Protein AF-A0A328FGC8-F1 (afdb_monomer)

Secondary structure (DSSP, 8-state):
-------------------S-----------HHHHHHHHHTTTTS-HHHHHHHHHHHHHHHHHHHHHHHHHH--HHHHHHHHHHHHHHHHHHHHHHHHHHHHHHHHH--HHHHHHHHHHHHH-SSTHHHHHSHHHHHHHHHHHHHTTGGGGTTT-S--HHHHHHHHHHHHHHHHHHHHGGG-

Organism: NCBI:txid2291

Nearest PDB structures (foldseek):
  5ayh-assembly1_A  TM=2.418E-01  e=5.603E+00  Mus musculus

Structure (mmCIF, N/CA/C/O backbone):
data_AF-A0A328FGC8-F1
#
_entry.id   AF-A0A328FGC8-F1
#
loop_
_atom_site.group_PDB
_atom_site.id
_atom_site.type_symbol
_atom_site.label_atom_id
_atom_site.label_alt_id
_atom_site.label_comp_id
_atom_site.label_asym_id
_atom_site.label_entity_id
_atom_site.label_seq_id
_atom_site.pdbx_PDB_ins_code
_atom_site.Cartn_x
_atom_site.Cartn_y
_atom_site.Cartn_z
_atom_site.occupancy
_atom_site.B_iso_or_equiv
_atom_site.auth_seq_id
_atom_site.auth_comp_id
_atom_site.auth_asym_id
_atom_site.auth_atom_id
_atom_site.pdbx_PDB_model_num
ATOM 1 N N . MET A 1 1 ? -29.997 -5.115 21.069 1.00 28.66 1 MET A N 1
ATOM 2 C CA . MET A 1 1 ? -28.779 -4.514 21.650 1.00 28.66 1 MET A CA 1
ATOM 3 C C . MET A 1 1 ? -28.938 -3.001 21.552 1.00 28.66 1 MET A C 1
ATOM 5 O O . MET A 1 1 ? -28.805 -2.461 20.466 1.00 28.66 1 MET A O 1
ATOM 9 N N . PHE A 1 2 ? -29.380 -2.338 22.624 1.00 27.69 2 PHE A N 1
ATOM 10 C CA . PHE A 1 2 ? -29.601 -0.886 22.628 1.00 27.69 2 PHE A CA 1
ATOM 11 C C . PHE A 1 2 ? -28.345 -0.205 23.173 1.00 27.69 2 PHE A C 1
ATOM 13 O O . PHE A 1 2 ? -27.989 -0.404 24.331 1.00 27.69 2 PHE A O 1
ATOM 20 N N . ILE A 1 3 ? -27.652 0.554 22.325 1.00 28.70 3 ILE A N 1
ATOM 21 C CA . ILE A 1 3 ? -26.480 1.341 22.715 1.00 28.70 3 ILE A CA 1
ATOM 22 C C . ILE A 1 3 ? -27.001 2.660 23.289 1.00 28.70 3 ILE A C 1
ATOM 24 O O . ILE A 1 3 ? -27.431 3.542 22.548 1.00 28.70 3 ILE A O 1
ATOM 28 N N . ILE A 1 4 ? -27.008 2.783 24.615 1.00 33.66 4 ILE A N 1
ATOM 29 C CA . ILE A 1 4 ? -27.276 4.056 25.290 1.00 33.66 4 ILE A CA 1
ATOM 30 C C . ILE A 1 4 ? -25.975 4.861 25.243 1.00 33.66 4 ILE A C 1
ATOM 32 O O . ILE A 1 4 ? -24.995 4.516 25.900 1.00 33.66 4 ILE A O 1
ATOM 36 N N . SER A 1 5 ? -25.953 5.912 24.427 1.00 28.31 5 SER A N 1
ATOM 37 C CA . SER A 1 5 ? -24.804 6.810 24.306 1.00 28.31 5 SER A CA 1
ATOM 38 C C . SER A 1 5 ? -24.883 7.877 25.402 1.00 28.31 5 SER A C 1
ATOM 40 O O . SER A 1 5 ? -25.715 8.780 25.339 1.00 28.31 5 SER A O 1
ATOM 42 N N . ILE A 1 6 ? -24.057 7.750 26.444 1.00 40.97 6 ILE A N 1
ATOM 43 C CA . ILE A 1 6 ? -24.012 8.692 27.572 1.00 40.97 6 ILE A CA 1
ATOM 44 C C . ILE A 1 6 ? -22.984 9.787 27.256 1.00 40.97 6 ILE A C 1
ATOM 46 O O . ILE A 1 6 ? -21.778 9.552 27.313 1.00 40.97 6 ILE A O 1
ATOM 50 N N . ARG A 1 7 ? -23.448 11.003 26.938 1.00 32.25 7 ARG A N 1
ATOM 51 C CA . ARG A 1 7 ? -22.603 12.210 26.867 1.00 32.25 7 ARG A CA 1
ATOM 52 C C . ARG A 1 7 ? -22.627 12.915 28.225 1.00 32.25 7 ARG A C 1
ATOM 54 O O . ARG A 1 7 ? -23.633 13.513 28.591 1.00 32.25 7 ARG A O 1
ATOM 61 N N . ILE A 1 8 ? -21.523 12.850 28.969 1.00 37.34 8 ILE A N 1
ATOM 62 C CA . ILE A 1 8 ? -21.354 13.578 30.235 1.00 37.34 8 ILE A CA 1
ATOM 63 C C . ILE A 1 8 ? -20.865 14.995 29.913 1.00 37.34 8 ILE A C 1
ATOM 65 O O . ILE A 1 8 ? -19.771 15.169 29.385 1.00 37.34 8 ILE A O 1
ATOM 69 N N . VAL A 1 9 ? -21.668 16.012 30.230 1.00 30.70 9 VAL A N 1
ATOM 70 C CA . VAL A 1 9 ? -21.265 17.426 30.157 1.00 30.70 9 VAL A CA 1
ATOM 71 C C . VAL A 1 9 ? -20.865 17.878 31.563 1.00 30.70 9 VAL A C 1
ATOM 73 O O . VAL A 1 9 ? -21.723 18.061 32.424 1.00 30.70 9 VAL A O 1
ATOM 76 N N . GLN A 1 10 ? -19.565 18.042 31.823 1.00 31.78 10 GLN A N 1
ATOM 77 C CA . GLN A 1 10 ? -19.069 18.578 33.096 1.00 31.78 10 GLN A CA 1
ATOM 78 C C . GLN A 1 10 ? -19.154 20.113 33.094 1.00 31.78 10 GLN A C 1
ATOM 80 O O . GLN A 1 10 ? -18.410 20.786 32.386 1.00 31.78 10 GLN A O 1
ATOM 85 N N . ARG A 1 11 ? -20.048 20.686 33.911 1.00 31.17 11 ARG A N 1
ATOM 86 C CA . ARG A 1 11 ? -19.992 22.104 34.309 1.00 31.17 11 ARG A CA 1
ATOM 87 C C . ARG A 1 11 ? -19.318 22.197 35.680 1.00 31.17 11 ARG A C 1
ATOM 89 O O . ARG A 1 11 ? -19.863 21.709 36.664 1.00 31.17 11 ARG A O 1
ATOM 96 N N . LEU A 1 12 ? -18.147 22.830 35.732 1.00 31.12 12 LEU A N 1
ATOM 97 C CA . LEU A 1 12 ? -17.428 23.176 36.963 1.00 31.12 12 LEU A CA 1
ATOM 98 C C . LEU A 1 12 ? -18.271 24.141 37.813 1.00 31.12 12 LEU A C 1
ATOM 100 O O . LEU A 1 12 ? -18.547 25.254 37.372 1.00 31.12 12 LEU A O 1
ATOM 104 N N . TYR A 1 13 ? -18.648 23.746 39.032 1.00 32.47 13 TYR A N 1
ATOM 105 C CA . TYR A 1 13 ? -19.206 24.658 40.037 1.00 32.47 13 TYR A CA 1
ATOM 106 C C . TYR A 1 13 ? -18.526 24.466 41.399 1.00 32.47 13 TYR A C 1
ATOM 108 O O . TYR A 1 13 ? -18.246 23.347 41.824 1.00 32.47 13 TYR A O 1
ATOM 116 N N . LYS A 1 14 ? -18.227 25.607 42.038 1.00 34.59 14 LYS A N 1
ATOM 117 C CA . LYS A 1 14 ? -17.476 25.786 43.292 1.00 34.59 14 LYS A CA 1
ATOM 118 C C . LYS A 1 14 ? -18.043 24.978 44.468 1.00 34.59 14 LYS A C 1
ATOM 120 O O . LYS A 1 14 ? -19.250 24.929 44.684 1.00 34.59 14 LYS A O 1
ATOM 125 N N . PHE A 1 15 ? -17.119 24.422 45.248 1.00 35.66 15 PHE A N 1
ATOM 126 C CA . PHE A 1 15 ? -17.323 23.578 46.425 1.00 35.66 15 PHE A CA 1
ATOM 127 C C . PHE A 1 15 ? -17.709 24.413 47.665 1.00 35.66 15 PHE A C 1
ATOM 129 O O . PHE A 1 15 ? -17.027 25.384 47.988 1.00 35.66 15 PHE A O 1
ATOM 136 N N . SER A 1 16 ? -18.768 24.023 48.381 1.00 30.11 16 SER A N 1
ATOM 137 C CA . SER A 1 16 ? -19.064 24.473 49.750 1.00 30.11 16 SER A CA 1
ATOM 138 C C . SER A 1 16 ? -19.553 23.274 50.566 1.00 30.11 16 SER A C 1
ATOM 140 O O . SER A 1 16 ? -20.472 22.567 50.154 1.00 30.11 16 SER A O 1
ATOM 142 N N . SER A 1 17 ? -18.869 23.005 51.678 1.00 44.59 17 SER A N 1
ATOM 143 C CA . SER A 1 17 ? -18.947 21.764 52.451 1.00 44.59 17 SER A CA 1
ATOM 144 C C . SER A 1 17 ? -20.149 21.705 53.398 1.00 44.59 17 SER A C 1
ATOM 146 O O . SER A 1 17 ? -20.316 22.583 54.241 1.00 44.59 17 SER A O 1
ATOM 148 N N . ARG A 1 18 ? -20.904 20.599 53.349 1.00 36.47 18 ARG A N 1
ATOM 149 C CA . ARG A 1 18 ? -21.669 20.034 54.477 1.00 36.47 18 ARG A CA 1
ATOM 150 C C . ARG A 1 18 ? -21.823 18.522 54.281 1.00 36.47 18 ARG A C 1
ATOM 152 O O . ARG A 1 18 ? -22.131 18.060 53.189 1.00 36.47 18 ARG A O 1
ATOM 159 N N . THR A 1 19 ? -21.582 17.771 55.349 1.00 50.56 19 THR A N 1
ATOM 160 C CA . THR A 1 19 ? -21.652 16.307 55.448 1.00 50.56 19 THR A CA 1
ATOM 161 C C . THR A 1 19 ? -23.058 15.780 55.154 1.00 50.56 19 THR A C 1
ATOM 163 O O . THR A 1 19 ? -23.965 15.999 55.948 1.00 50.56 19 THR A O 1
ATOM 166 N N . ASN A 1 20 ? -23.219 15.089 54.026 1.00 39.75 20 ASN A N 1
ATOM 167 C CA . ASN A 1 20 ? -24.295 14.158 53.665 1.00 39.75 20 ASN A CA 1
ATOM 168 C C . ASN A 1 20 ? -23.728 13.279 52.533 1.00 39.75 20 ASN A C 1
ATOM 170 O O . ASN A 1 20 ? -22.843 13.747 51.816 1.00 39.75 20 ASN A O 1
ATOM 174 N N . ALA A 1 21 ? -24.158 12.017 52.401 1.00 43.03 21 ALA A N 1
ATOM 175 C CA . ALA A 1 21 ? -23.675 11.077 51.378 1.00 43.03 21 ALA A CA 1
ATOM 176 C C . ALA A 1 21 ? -23.420 11.783 50.028 1.00 43.03 21 ALA A C 1
ATOM 178 O O . ALA A 1 21 ? -24.282 12.523 49.558 1.00 43.03 21 ALA A O 1
ATOM 179 N N . MET A 1 22 ? -22.225 11.615 49.448 1.00 37.56 22 MET A N 1
ATOM 180 C CA . MET A 1 22 ? -21.746 12.347 48.262 1.00 37.56 22 MET A CA 1
ATOM 181 C C . MET A 1 22 ? -22.508 11.934 46.989 1.00 37.56 22 MET A C 1
ATOM 183 O O . MET A 1 22 ? -21.956 11.335 46.073 1.00 37.56 22 MET A O 1
ATOM 187 N N . THR A 1 23 ? -23.798 12.244 46.915 1.00 53.03 23 THR A N 1
ATOM 188 C CA . THR A 1 23 ? -24.617 12.088 45.713 1.00 53.03 23 THR A CA 1
ATOM 189 C C . THR A 1 23 ? -24.437 13.307 44.820 1.00 53.03 23 THR A C 1
ATOM 191 O O . THR A 1 23 ? -24.983 14.379 45.084 1.00 53.03 23 THR A O 1
ATOM 194 N N . GLN A 1 24 ? -23.666 13.147 43.745 1.00 64.56 24 GLN A N 1
ATOM 195 C CA . GLN A 1 24 ? -23.551 14.151 42.690 1.00 64.56 24 GLN A CA 1
ATOM 196 C C . GLN A 1 24 ? -24.726 14.017 41.718 1.00 64.56 24 GLN A C 1
ATOM 198 O O . GLN A 1 24 ? -25.030 12.929 41.228 1.00 64.56 24 GLN A O 1
ATOM 203 N N . LYS A 1 25 ? -25.406 15.132 41.432 1.00 70.06 25 LYS A N 1
ATOM 204 C CA . LYS A 1 25 ? -26.526 15.148 40.487 1.00 70.06 25 LYS A CA 1
ATOM 205 C C . LYS A 1 25 ? -25.992 15.154 39.055 1.00 70.06 25 LYS A C 1
ATOM 207 O O . LYS A 1 25 ? -25.405 16.139 38.616 1.00 70.06 25 LYS A O 1
ATOM 212 N N . ILE A 1 26 ? -26.249 14.075 38.323 1.00 70.19 26 ILE A N 1
ATOM 213 C CA . ILE A 1 26 ? -25.922 13.941 36.899 1.00 70.19 26 ILE A CA 1
ATOM 214 C C . ILE A 1 26 ? -27.219 14.103 36.099 1.00 70.19 26 ILE A C 1
ATOM 216 O O . ILE A 1 26 ? -28.247 13.529 36.455 1.00 70.19 26 ILE A O 1
ATOM 220 N N . THR A 1 27 ? -27.191 14.912 35.037 1.00 75.31 27 THR A N 1
ATOM 221 C CA . THR A 1 27 ? -28.325 15.047 34.106 1.00 75.31 27 THR A CA 1
ATOM 222 C C . THR A 1 27 ? -28.062 14.157 32.900 1.00 75.31 27 THR A C 1
ATOM 224 O O . THR A 1 27 ? -27.018 14.288 32.265 1.00 75.31 27 THR A O 1
ATOM 227 N N . LEU A 1 28 ? -28.988 13.245 32.603 1.00 70.56 28 LEU A N 1
ATOM 228 C CA . LEU A 1 28 ? -28.889 12.302 31.492 1.00 70.56 28 LEU A CA 1
ATOM 229 C C . LEU A 1 28 ? -29.986 12.603 30.472 1.00 70.56 28 LEU A C 1
ATOM 231 O O . LEU A 1 28 ? -31.146 12.780 30.841 1.00 70.56 28 LEU A O 1
ATOM 235 N N . SER A 1 29 ? -29.624 12.641 29.194 1.00 73.62 29 SER A N 1
ATOM 236 C CA . SER A 1 29 ? -30.596 12.690 28.103 1.00 73.62 29 SER A CA 1
ATOM 237 C C . SER A 1 29 ? -31.094 11.276 27.821 1.00 73.62 29 SER A C 1
ATOM 239 O O . SER A 1 29 ? -30.295 10.379 27.555 1.00 73.62 29 SER A O 1
ATOM 241 N N . ILE A 1 30 ? -32.408 11.082 27.879 1.00 76.12 30 ILE A N 1
ATOM 242 C CA . ILE A 1 30 ? -33.068 9.809 27.580 1.00 76.12 30 ILE A CA 1
ATOM 243 C C . ILE A 1 30 ? -34.039 9.993 26.406 1.00 76.12 30 ILE A C 1
ATOM 245 O O . ILE A 1 30 ? -34.574 11.088 26.250 1.00 76.12 30 ILE A O 1
ATOM 249 N N . PRO A 1 31 ? -34.276 8.961 25.577 1.00 83.06 31 PRO A N 1
ATOM 250 C CA . PRO A 1 31 ? -35.271 9.032 24.508 1.00 83.06 31 PRO A CA 1
ATOM 251 C C . PRO A 1 31 ? -36.679 9.297 25.060 1.00 83.06 31 PRO A C 1
AT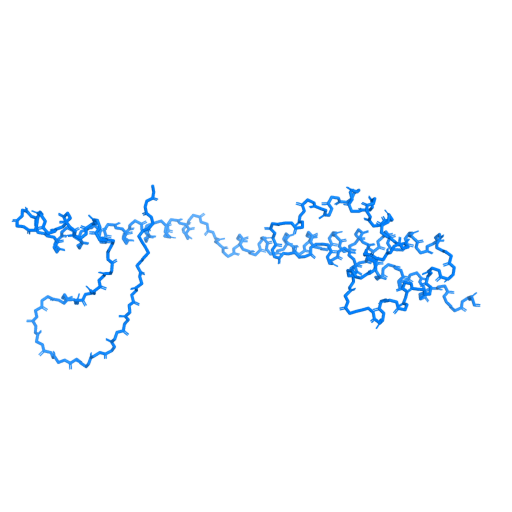OM 253 O O . PRO A 1 31 ? -37.036 8.730 26.096 1.00 83.06 31 PRO A O 1
ATOM 256 N N . ASP A 1 32 ? -37.496 10.065 24.335 1.00 75.19 32 ASP A N 1
ATOM 257 C CA . ASP A 1 32 ? -38.838 10.493 24.778 1.00 75.19 32 ASP A CA 1
ATOM 258 C C . ASP A 1 32 ? -39.730 9.313 25.199 1.00 75.19 32 ASP A C 1
ATOM 260 O O . ASP A 1 32 ? -40.342 9.322 26.264 1.00 75.19 32 ASP A O 1
ATOM 264 N N . ARG A 1 33 ? -39.672 8.207 24.445 1.00 77.75 33 ARG A N 1
ATOM 265 C CA . ARG A 1 33 ? -40.385 6.954 24.751 1.00 77.75 33 ARG A CA 1
ATOM 266 C C . ARG A 1 33 ? -40.023 6.350 26.116 1.00 77.75 33 ARG A C 1
ATOM 268 O O . ARG A 1 33 ? -40.838 5.668 26.733 1.00 77.75 33 ARG A O 1
ATOM 275 N N . LEU A 1 34 ? -38.777 6.521 26.562 1.00 74.25 34 LEU A N 1
ATOM 276 C CA . LEU A 1 34 ? -38.316 6.034 27.865 1.00 74.25 34 LEU A CA 1
ATOM 277 C C . LEU A 1 34 ? -38.752 6.991 28.983 1.00 74.25 34 LEU A C 1
ATOM 279 O O . LEU A 1 34 ? -39.093 6.544 30.074 1.00 74.25 34 LEU A O 1
ATOM 283 N N . HIS A 1 35 ? -38.765 8.295 28.697 1.00 74.44 35 HIS A N 1
ATOM 284 C CA . HIS A 1 35 ? -39.204 9.338 29.619 1.00 74.44 35 HIS A CA 1
ATOM 285 C C . HIS A 1 35 ? -40.698 9.221 29.960 1.00 74.44 35 HIS A C 1
ATOM 287 O O . HIS A 1 35 ? -41.063 9.297 31.132 1.00 74.44 35 HIS A O 1
ATOM 293 N N . GLU A 1 36 ? -41.551 8.959 28.967 1.00 79.50 36 GLU A N 1
ATOM 294 C CA . GLU A 1 36 ? -42.992 8.728 29.165 1.00 79.50 36 GLU A CA 1
ATOM 295 C C . GLU A 1 36 ? -43.252 7.538 30.100 1.00 79.50 36 GLU A C 1
ATOM 297 O O . GLU A 1 36 ? -43.926 7.679 31.120 1.00 79.50 36 GLU A O 1
ATOM 302 N N . LYS A 1 37 ? -42.602 6.397 29.837 1.00 76.94 37 LYS A N 1
ATOM 303 C CA . LYS A 1 37 ? -42.701 5.201 30.689 1.00 76.94 37 LYS A CA 1
ATOM 304 C C . LYS A 1 37 ? -42.133 5.410 32.091 1.00 76.94 37 LYS A C 1
ATOM 306 O O . LYS A 1 37 ? -42.641 4.848 33.053 1.00 76.94 37 LYS A O 1
ATOM 311 N N . LEU A 1 38 ? -41.079 6.209 32.241 1.00 75.31 38 LEU A N 1
ATOM 312 C CA . LEU A 1 38 ? -40.532 6.529 33.562 1.00 75.31 38 LEU A CA 1
ATOM 313 C C . LEU A 1 38 ? -41.492 7.392 34.386 1.00 75.31 38 LEU A C 1
ATOM 315 O O . LEU A 1 38 ? -41.550 7.216 35.601 1.00 75.31 38 LEU A O 1
ATOM 319 N N . ASN A 1 39 ? -42.251 8.288 33.748 1.00 72.00 39 ASN A N 1
ATOM 320 C CA . ASN A 1 39 ? -43.253 9.103 34.434 1.00 72.00 39 ASN A CA 1
ATOM 321 C C . ASN A 1 39 ? -44.460 8.279 34.897 1.00 72.00 39 ASN A C 1
ATOM 323 O O . ASN A 1 39 ? -44.937 8.505 36.006 1.00 72.00 39 ASN A O 1
ATOM 327 N N . GLU A 1 40 ? -44.898 7.297 34.107 1.00 76.25 40 GLU A N 1
ATOM 328 C CA . GLU A 1 40 ? -45.985 6.376 34.474 1.00 76.25 40 GLU A CA 1
ATOM 329 C C . GLU A 1 40 ? -45.662 5.525 35.717 1.00 76.25 40 GLU A C 1
ATOM 331 O O . GLU A 1 40 ? -46.535 5.281 36.543 1.00 76.25 40 GLU A O 1
ATOM 336 N N . TRP A 1 41 ? -44.402 5.108 35.889 1.00 73.56 41 TRP A N 1
ATOM 337 C CA . TRP A 1 41 ? -43.988 4.181 36.957 1.00 73.56 41 TRP A CA 1
ATOM 338 C C . TRP A 1 41 ? -43.216 4.863 38.101 1.00 73.56 41 TRP A C 1
ATOM 340 O O . TRP A 1 41 ? -42.670 4.202 38.989 1.00 73.56 41 TRP A O 1
ATOM 350 N N . ARG A 1 42 ? -43.171 6.201 38.098 1.00 67.25 42 ARG A N 1
ATOM 351 C CA . ARG A 1 42 ? -42.363 7.031 39.006 1.00 67.25 42 ARG A CA 1
ATOM 352 C C . ARG A 1 42 ? -42.691 6.842 40.487 1.00 67.25 42 ARG A C 1
ATOM 354 O O . ARG A 1 42 ? -41.801 6.976 41.321 1.00 67.25 42 ARG A O 1
ATOM 361 N N . SER A 1 43 ? -43.952 6.574 40.814 1.00 65.44 43 SER A N 1
ATOM 362 C CA . SER A 1 43 ? -44.426 6.351 42.187 1.00 65.44 43 SER A CA 1
ATOM 363 C C . SER A 1 43 ? -44.213 4.916 42.674 1.00 65.44 43 SER A C 1
ATOM 365 O O . SER A 1 43 ? -44.237 4.678 43.879 1.00 65.44 43 SER A O 1
ATOM 367 N N . SER A 1 44 ? -43.994 3.967 41.760 1.00 69.69 44 SER A N 1
ATOM 368 C CA . SER A 1 44 ? -43.878 2.536 42.066 1.00 69.69 44 SER A CA 1
ATOM 369 C C . SER A 1 44 ? -42.435 2.067 42.264 1.00 69.69 44 SER A C 1
ATOM 371 O O . SER A 1 44 ? -42.220 1.021 42.871 1.00 69.69 44 SER A O 1
ATOM 373 N N . PHE A 1 45 ? -41.442 2.826 41.789 1.00 67.56 45 PHE A N 1
ATOM 374 C CA . PHE A 1 45 ? -40.030 2.450 41.882 1.00 67.56 45 PHE A CA 1
ATOM 375 C C . PHE A 1 45 ? -39.173 3.517 42.556 1.00 67.56 45 PHE A C 1
ATOM 377 O O . PHE A 1 45 ? -39.302 4.713 42.298 1.00 67.56 45 PHE A O 1
ATOM 384 N N . ASN A 1 46 ? -38.186 3.070 43.335 1.00 77.00 46 ASN A N 1
ATOM 385 C CA . ASN A 1 46 ? -37.068 3.922 43.724 1.00 77.00 46 ASN A CA 1
ATOM 386 C C . ASN A 1 46 ? -36.096 4.033 42.541 1.00 77.00 46 ASN A C 1
ATOM 388 O O . ASN A 1 46 ? -35.079 3.340 42.478 1.00 77.00 46 ASN A O 1
ATOM 392 N N . LEU A 1 47 ? -36.455 4.887 41.578 1.00 70.81 47 LEU A N 1
ATOM 393 C CA . LEU A 1 47 ? -35.706 5.083 40.337 1.00 70.81 47 LEU A CA 1
ATOM 394 C C . LEU A 1 47 ? -34.243 5.432 40.615 1.00 70.81 47 LEU A C 1
ATOM 396 O O . LEU A 1 47 ? -33.358 4.870 39.985 1.00 70.81 47 LEU A O 1
ATOM 400 N N . SER A 1 48 ? -33.974 6.299 41.594 1.00 72.62 48 SER A N 1
ATOM 401 C CA . SER A 1 48 ? -32.604 6.666 41.963 1.00 72.62 48 SER A CA 1
ATOM 402 C C . SER A 1 48 ? -31.774 5.453 42.369 1.00 72.62 48 SER A C 1
ATOM 404 O O . SER A 1 48 ? -30.663 5.305 41.869 1.00 72.62 48 SER A O 1
ATOM 406 N N . LYS A 1 49 ? -32.323 4.567 43.207 1.00 76.69 49 LYS A N 1
ATOM 407 C CA . LYS A 1 49 ? -31.635 3.341 43.619 1.00 76.69 49 LYS A CA 1
ATOM 408 C C . LYS A 1 49 ? -31.465 2.362 42.453 1.00 76.69 49 LYS A C 1
ATOM 410 O O . LYS A 1 49 ? -30.359 1.905 42.221 1.00 76.69 49 LYS A O 1
ATOM 415 N N . MET A 1 50 ? -32.503 2.129 41.645 1.00 78.00 50 MET A N 1
ATOM 416 C CA . MET A 1 50 ? -32.396 1.255 40.464 1.00 78.00 50 MET A CA 1
ATOM 417 C C . MET A 1 50 ? -31.373 1.752 39.436 1.00 78.00 50 MET A C 1
ATOM 419 O O . MET A 1 50 ? -30.653 0.946 38.856 1.00 78.00 50 MET A O 1
ATOM 423 N N . PHE A 1 51 ? -31.301 3.064 39.194 1.00 79.31 51 PHE A N 1
ATOM 424 C CA . PHE A 1 51 ? -30.301 3.642 38.296 1.00 79.31 51 PHE A CA 1
ATOM 425 C C . PHE A 1 51 ? -28.892 3.540 38.878 1.00 79.31 51 PHE A C 1
ATOM 427 O O . PHE A 1 51 ? -27.964 3.271 38.123 1.00 79.31 51 PHE A O 1
ATOM 434 N N . GLN A 1 52 ? -28.728 3.747 40.187 1.00 78.69 52 GLN A N 1
ATOM 435 C CA . GLN A 1 52 ? -27.443 3.561 40.863 1.00 78.69 52 GLN A CA 1
ATOM 436 C C . GLN A 1 52 ? -26.988 2.104 40.774 1.00 78.69 52 GLN A C 1
ATOM 438 O O . GLN A 1 52 ? -25.872 1.865 40.332 1.00 78.69 52 GLN A O 1
ATOM 443 N N . ASP A 1 53 ? -27.865 1.152 41.089 1.00 82.06 53 ASP A N 1
ATOM 444 C CA . ASP A 1 53 ? -27.564 -0.281 41.049 1.00 82.06 53 ASP A CA 1
ATOM 445 C C . ASP A 1 53 ? -27.233 -0.731 39.615 1.00 82.06 53 ASP A C 1
ATOM 447 O O . ASP A 1 53 ? -26.191 -1.331 39.373 1.00 82.06 53 ASP A O 1
ATOM 451 N N . ALA A 1 54 ? -28.050 -0.353 38.623 1.00 82.19 54 ALA A N 1
ATOM 452 C CA . ALA A 1 54 ? -27.804 -0.706 37.223 1.00 82.19 54 ALA A CA 1
ATOM 453 C C . ALA A 1 54 ? -26.532 -0.058 36.650 1.00 82.19 54 ALA A C 1
ATOM 455 O O . ALA A 1 54 ? -25.864 -0.652 35.800 1.00 82.19 54 ALA A O 1
ATOM 456 N N . LEU A 1 55 ? -26.205 1.166 37.077 1.00 80.69 55 LEU A N 1
ATOM 457 C CA . LEU A 1 55 ? -24.988 1.852 36.653 1.00 80.69 55 LEU A CA 1
ATOM 458 C C . LEU A 1 55 ? -23.749 1.233 37.307 1.00 80.69 55 LEU A C 1
ATOM 460 O O . LEU A 1 55 ? -22.771 1.007 36.599 1.00 80.69 55 LEU A O 1
ATOM 464 N N . SER A 1 56 ? -23.801 0.925 38.606 1.00 84.19 56 SER A N 1
ATOM 465 C CA . SER A 1 56 ? -22.739 0.206 39.318 1.00 84.19 56 SER A CA 1
ATOM 466 C C . SER A 1 56 ? -22.486 -1.157 38.680 1.00 84.19 56 SER A C 1
ATOM 468 O O . SER A 1 56 ? -21.358 -1.426 38.284 1.00 84.19 56 SER A O 1
ATOM 470 N N . ASP A 1 57 ? -23.534 -1.947 38.426 1.00 85.94 57 ASP A N 1
ATOM 471 C CA . ASP A 1 57 ? -23.431 -3.232 37.725 1.00 85.94 57 ASP A CA 1
ATOM 472 C C . ASP A 1 57 ? -22.796 -3.086 36.334 1.00 85.94 57 ASP A C 1
ATOM 474 O O . ASP A 1 57 ? -21.974 -3.903 35.913 1.00 85.94 57 ASP A O 1
ATOM 478 N N . ALA A 1 58 ? -23.182 -2.055 35.576 1.00 82.25 58 ALA A N 1
ATOM 479 C CA . ALA A 1 58 ? -22.628 -1.811 34.248 1.00 82.25 58 ALA A CA 1
ATOM 480 C C . ALA A 1 58 ? -21.143 -1.417 34.303 1.00 82.25 58 ALA A C 1
ATOM 482 O O . ALA A 1 58 ? -20.365 -1.845 33.443 1.00 82.25 58 ALA A O 1
ATOM 483 N N . ILE A 1 59 ? -20.752 -0.619 35.300 1.00 81.31 59 ILE A N 1
ATOM 484 C CA . ILE A 1 59 ? -19.363 -0.218 35.536 1.00 81.31 59 ILE A CA 1
ATOM 485 C C . ILE A 1 59 ? -18.540 -1.431 35.973 1.00 81.31 59 ILE A C 1
ATOM 487 O O . ILE A 1 59 ? -17.549 -1.735 35.314 1.00 81.31 59 ILE A O 1
ATOM 491 N N . GLU A 1 60 ? -18.987 -2.183 36.979 1.00 87.19 60 GLU A N 1
ATOM 492 C CA . GLU A 1 60 ? -18.302 -3.381 37.476 1.00 87.19 60 GLU A CA 1
ATOM 493 C C . GLU A 1 60 ? -18.106 -4.421 36.370 1.00 87.19 60 GLU A C 1
ATOM 495 O O . GLU A 1 60 ? -17.018 -4.975 36.215 1.00 87.19 60 GLU A O 1
ATOM 500 N N . ARG A 1 61 ? -19.117 -4.645 35.519 1.00 83.19 61 ARG A N 1
ATOM 501 C CA . ARG A 1 61 ? -18.980 -5.535 34.353 1.00 83.19 61 ARG A CA 1
ATOM 502 C C . ARG A 1 61 ? -17.924 -5.039 33.369 1.00 83.19 61 ARG A C 1
ATOM 504 O O . ARG A 1 61 ? -17.171 -5.849 32.827 1.00 83.19 61 ARG A O 1
ATOM 511 N N . LYS A 1 62 ? -17.859 -3.729 33.122 1.00 79.94 62 LYS A N 1
ATOM 512 C CA . LYS A 1 62 ? -16.872 -3.127 32.215 1.00 79.94 62 LYS A CA 1
ATOM 513 C C . LYS A 1 62 ? -15.456 -3.180 32.792 1.00 79.94 62 LYS A C 1
ATOM 515 O O . LYS A 1 62 ? -14.505 -3.421 32.045 1.00 79.94 62 LYS A O 1
ATOM 520 N N . GLU A 1 63 ? -15.314 -2.987 34.097 1.00 81.75 63 GLU A N 1
ATOM 521 C CA . GLU A 1 63 ? -14.040 -3.076 34.808 1.00 81.75 63 GLU A CA 1
ATOM 522 C C . GLU A 1 63 ? -13.550 -4.520 34.886 1.00 81.75 63 GLU A C 1
ATOM 524 O O . GLU A 1 63 ? -12.411 -4.786 34.519 1.00 81.75 63 GLU A O 1
ATOM 529 N N . ALA A 1 64 ? -14.415 -5.471 35.246 1.00 81.00 64 ALA A N 1
ATOM 530 C CA . ALA A 1 64 ? -14.088 -6.894 35.259 1.00 81.00 64 ALA A CA 1
ATOM 531 C C . ALA A 1 64 ? -13.693 -7.408 33.868 1.00 81.00 64 ALA A C 1
ATOM 533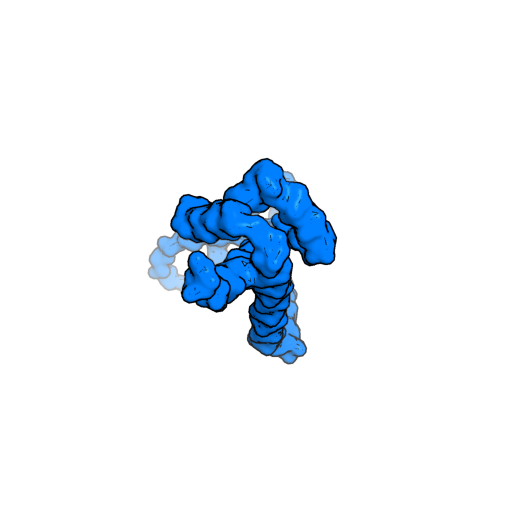 O O . ALA A 1 64 ? -12.757 -8.194 33.747 1.00 81.00 64 ALA A O 1
ATOM 534 N N . PHE A 1 65 ? -14.366 -6.948 32.809 1.00 77.69 65 PHE A N 1
ATOM 535 C CA . PHE A 1 65 ? -13.997 -7.283 31.434 1.00 77.69 65 PHE A CA 1
ATOM 536 C C . PHE A 1 65 ? -12.636 -6.693 31.044 1.00 77.69 65 PHE A C 1
ATOM 538 O O . PHE A 1 65 ? -11.784 -7.414 30.535 1.00 77.69 65 PHE A O 1
ATOM 545 N N . SER A 1 66 ? -12.401 -5.408 31.330 1.00 71.62 66 SER A N 1
ATOM 546 C CA . SER A 1 66 ? -11.108 -4.755 31.071 1.00 71.62 66 SER A CA 1
ATOM 547 C C . SER A 1 66 ? -9.970 -5.413 31.854 1.00 71.62 66 SER A C 1
ATOM 549 O O . SER A 1 66 ? -8.896 -5.635 31.310 1.00 71.62 66 SER A O 1
ATOM 551 N N . LYS A 1 67 ? -10.219 -5.767 33.118 1.00 77.06 67 LYS A N 1
ATOM 552 C CA . LYS A 1 67 ? -9.260 -6.439 33.991 1.00 77.06 67 LYS A CA 1
ATOM 553 C C . LYS A 1 67 ? -8.916 -7.831 33.466 1.00 77.06 67 LYS A C 1
ATOM 555 O O . LYS A 1 67 ? -7.740 -8.112 33.301 1.00 77.06 67 LYS A O 1
ATOM 560 N N . LYS A 1 68 ? -9.916 -8.642 33.097 1.00 72.50 68 LYS A N 1
ATOM 561 C CA . LYS A 1 68 ? -9.688 -9.946 32.451 1.00 72.50 68 LYS A CA 1
ATOM 562 C C . LYS A 1 68 ? -8.902 -9.816 31.152 1.00 72.50 68 LYS A C 1
ATOM 564 O O . LYS A 1 68 ? -7.968 -10.571 30.943 1.00 72.50 68 LYS A O 1
ATOM 569 N N . LEU A 1 69 ? -9.219 -8.831 30.312 1.00 65.31 69 LEU A N 1
ATOM 570 C CA . LEU A 1 69 ? -8.460 -8.590 29.084 1.00 65.31 69 LEU A CA 1
ATOM 571 C C . LEU A 1 69 ? -6.996 -8.222 29.356 1.00 65.31 69 LEU A C 1
ATOM 573 O O . LEU A 1 69 ? -6.124 -8.715 28.653 1.00 65.31 69 LEU A O 1
ATOM 577 N N . CYS A 1 70 ? -6.721 -7.384 30.359 1.00 64.94 70 CYS A N 1
ATOM 578 C CA . CYS A 1 70 ? -5.354 -7.003 30.727 1.00 64.94 70 CYS A CA 1
ATOM 579 C C . CYS A 1 70 ? -4.584 -8.119 31.453 1.00 64.94 70 CYS A C 1
ATOM 581 O O . CYS A 1 70 ? -3.362 -8.163 31.362 1.00 64.94 70 CYS A O 1
ATOM 583 N N . GLU A 1 71 ? -5.273 -8.985 32.199 1.00 67.69 71 GLU A N 1
ATOM 584 C CA . GLU A 1 71 ? -4.669 -10.107 32.930 1.00 67.69 71 GLU A CA 1
ATOM 585 C C . GLU A 1 71 ? -4.421 -11.322 32.024 1.00 67.69 71 GLU A C 1
ATOM 587 O O . GLU A 1 71 ? -3.412 -12.005 32.185 1.00 67.69 71 GLU A O 1
ATOM 592 N N . GLU A 1 72 ? -5.309 -11.590 31.063 1.00 62.59 72 GLU A N 1
ATOM 593 C CA . GLU A 1 72 ? -5.202 -12.728 30.140 1.00 62.59 72 GLU A CA 1
ATOM 594 C C . GLU A 1 72 ? -4.372 -12.406 28.888 1.00 62.59 72 GLU A C 1
ATOM 596 O O . GLU A 1 72 ? -3.809 -13.316 28.277 1.00 62.59 72 GLU A O 1
ATOM 601 N N . PHE A 1 73 ? -4.261 -11.128 28.505 1.00 63.78 73 PHE A N 1
ATOM 602 C CA . PHE A 1 73 ? -3.554 -10.720 27.294 1.00 63.78 73 PHE A CA 1
ATOM 603 C C . PHE A 1 73 ? -2.618 -9.540 27.543 1.00 63.78 73 PHE A C 1
ATOM 605 O O . PHE A 1 73 ? -3.033 -8.454 27.950 1.00 63.78 73 PHE A O 1
ATOM 612 N N . ASP A 1 74 ? -1.350 -9.710 27.165 1.00 78.50 74 ASP A N 1
ATOM 613 C CA . ASP A 1 74 ? -0.452 -8.575 26.983 1.00 78.50 74 ASP A CA 1
ATOM 614 C C . ASP A 1 74 ? -0.850 -7.836 25.696 1.00 78.50 74 ASP A C 1
ATOM 616 O O . ASP A 1 74 ? -0.357 -8.094 24.592 1.00 78.50 74 ASP A O 1
ATOM 620 N N . MET A 1 75 ? -1.806 -6.917 25.841 1.00 76.88 75 MET A N 1
ATOM 621 C CA . MET A 1 75 ? -2.299 -6.076 24.751 1.00 76.88 75 MET A CA 1
ATOM 622 C C . MET A 1 75 ? -1.162 -5.324 24.050 1.00 76.88 75 MET A C 1
ATOM 624 O O . MET A 1 75 ? -1.236 -5.109 22.842 1.00 76.88 75 MET A O 1
ATOM 628 N N . THR A 1 76 ? -0.088 -4.979 24.766 1.00 81.50 76 THR A N 1
ATOM 629 C CA . THR A 1 76 ? 1.089 -4.317 24.190 1.00 81.50 76 THR A CA 1
ATOM 630 C C . THR A 1 76 ? 1.823 -5.253 23.235 1.00 81.50 76 THR A C 1
ATOM 632 O O . THR A 1 76 ? 2.151 -4.853 22.119 1.00 81.50 76 THR A O 1
ATOM 635 N N . GLN A 1 77 ? 2.025 -6.518 23.617 1.00 84.38 77 GLN A N 1
ATOM 636 C CA . GLN A 1 77 ? 2.612 -7.525 22.725 1.00 84.38 77 GLN A CA 1
ATOM 637 C C . GLN A 1 77 ? 1.758 -7.763 21.477 1.00 84.38 77 GLN A C 1
ATOM 639 O O . GLN A 1 77 ? 2.299 -7.818 20.372 1.00 84.38 77 GLN A O 1
ATOM 644 N N . ILE A 1 78 ? 0.432 -7.8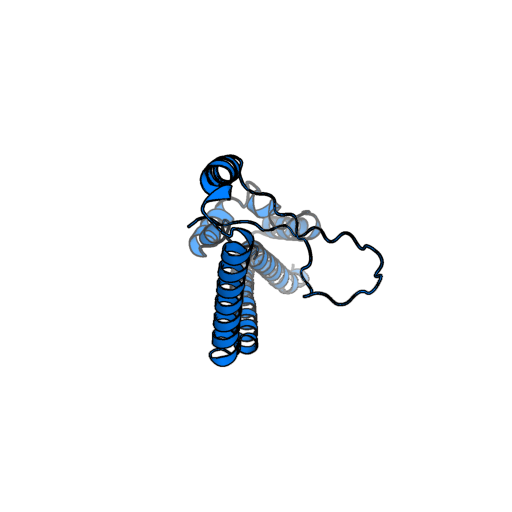57 21.622 1.00 86.12 78 ILE A N 1
ATOM 645 C CA . ILE A 1 78 ? -0.479 -8.046 20.481 1.00 86.12 78 ILE A CA 1
ATOM 646 C C . ILE A 1 78 ? -0.411 -6.846 19.532 1.00 86.12 78 ILE A C 1
ATOM 648 O O . ILE A 1 78 ? -0.297 -7.028 18.321 1.00 86.12 78 ILE A O 1
ATOM 652 N N . ILE A 1 79 ? -0.443 -5.626 20.071 1.00 87.56 79 ILE A N 1
ATOM 653 C CA . ILE A 1 79 ? -0.327 -4.395 19.283 1.00 87.56 79 ILE A CA 1
ATOM 654 C C . ILE A 1 79 ? 1.011 -4.369 18.539 1.00 87.56 79 ILE A C 1
ATOM 656 O O . ILE A 1 79 ? 1.025 -4.169 17.325 1.00 87.56 79 ILE A O 1
ATOM 660 N N . ASN A 1 80 ? 2.123 -4.640 19.226 1.00 89.31 80 ASN A N 1
ATOM 661 C CA . ASN A 1 80 ? 3.453 -4.655 18.617 1.00 89.31 80 ASN A CA 1
ATOM 662 C C . ASN A 1 80 ? 3.557 -5.690 17.490 1.00 89.31 80 ASN A C 1
ATOM 664 O O . ASN A 1 80 ? 4.042 -5.369 16.405 1.00 89.31 80 ASN A O 1
ATOM 668 N N . ARG A 1 81 ? 3.041 -6.905 17.712 1.00 94.69 81 ARG A N 1
ATOM 669 C CA . ARG A 1 81 ? 2.991 -7.957 16.691 1.00 94.69 81 ARG A CA 1
ATOM 670 C C . ARG A 1 81 ? 2.194 -7.504 15.465 1.00 94.69 81 ARG A C 1
ATOM 672 O O . ARG A 1 81 ? 2.685 -7.610 14.347 1.00 94.69 81 ARG A O 1
ATOM 679 N N . LEU A 1 82 ? 1.000 -6.939 15.661 1.00 92.12 82 LEU A N 1
ATOM 680 C CA . LEU A 1 82 ? 0.156 -6.448 14.564 1.00 92.12 82 LEU A CA 1
ATOM 681 C C . LEU A 1 82 ? 0.794 -5.273 13.805 1.00 92.12 82 LEU A C 1
ATOM 683 O O . LEU A 1 82 ? 0.621 -5.162 12.591 1.00 92.12 82 LEU A O 1
ATOM 687 N N . HIS A 1 83 ? 1.552 -4.408 14.485 1.00 90.31 83 HIS A N 1
ATOM 688 C CA . HIS A 1 83 ? 2.329 -3.355 13.829 1.00 90.31 83 HIS A CA 1
ATOM 689 C C . HIS A 1 83 ? 3.417 -3.932 12.917 1.00 90.31 83 HIS A C 1
ATOM 691 O O . HIS A 1 83 ? 3.518 -3.508 11.765 1.00 90.31 83 HIS A O 1
ATOM 697 N N . GLN A 1 84 ? 4.176 -4.918 13.399 1.00 92.94 84 GLN A N 1
ATOM 698 C CA . GLN A 1 84 ? 5.206 -5.598 12.607 1.00 92.94 84 GLN A CA 1
ATOM 699 C C . GLN A 1 84 ? 4.603 -6.354 11.420 1.00 92.94 84 GLN A C 1
ATOM 701 O O . GLN A 1 84 ? 5.088 -6.234 10.296 1.00 92.94 84 GLN A O 1
ATOM 706 N N . GLU A 1 85 ? 3.508 -7.087 11.640 1.00 91.50 85 GLU A N 1
ATOM 707 C CA . GLU A 1 85 ? 2.775 -7.777 10.575 1.00 91.50 85 GLU A CA 1
ATOM 708 C C . GLU A 1 85 ? 2.293 -6.790 9.507 1.00 91.50 85 GLU A C 1
ATOM 710 O O . GLU A 1 85 ? 2.487 -7.031 8.317 1.00 91.50 85 GLU A O 1
ATOM 715 N N . LYS A 1 86 ? 1.725 -5.645 9.912 1.00 89.12 86 LYS A N 1
ATOM 716 C CA . LYS A 1 86 ? 1.296 -4.589 8.987 1.00 89.12 86 LYS A CA 1
ATOM 717 C C . LYS A 1 86 ? 2.465 -4.036 8.176 1.00 89.12 86 LYS A C 1
ATOM 719 O O . LYS A 1 86 ? 2.327 -3.847 6.969 1.00 89.12 86 LYS A O 1
ATOM 724 N N . GLU A 1 87 ? 3.591 -3.744 8.818 1.00 89.81 87 GLU A N 1
ATOM 725 C CA . GLU A 1 87 ? 4.773 -3.212 8.139 1.00 89.81 87 GLU A CA 1
ATOM 726 C C . GLU A 1 87 ? 5.323 -4.212 7.118 1.00 89.81 87 GLU A C 1
ATOM 728 O O . GLU A 1 87 ? 5.534 -3.862 5.954 1.00 89.81 87 GLU A O 1
ATOM 733 N N . GLN A 1 88 ? 5.461 -5.477 7.517 1.00 91.56 88 GLN A N 1
ATOM 734 C CA . GLN A 1 88 ? 5.893 -6.546 6.625 1.00 91.56 88 GLN A CA 1
ATOM 735 C C . GLN A 1 88 ? 4.916 -6.733 5.458 1.00 91.56 88 GLN A C 1
ATOM 737 O O . GLN A 1 88 ? 5.332 -6.901 4.311 1.00 91.56 88 GLN A O 1
ATOM 742 N N . TRP A 1 89 ? 3.615 -6.667 5.729 1.00 88.44 89 TRP A N 1
ATOM 743 C CA . TRP A 1 89 ? 2.584 -6.791 4.709 1.00 88.44 89 TRP A CA 1
ATOM 744 C C . TRP A 1 89 ? 2.653 -5.649 3.685 1.00 88.44 89 TRP A C 1
ATOM 746 O O . TRP A 1 89 ? 2.646 -5.905 2.482 1.00 88.44 89 TRP A O 1
ATOM 756 N N . LEU A 1 90 ? 2.839 -4.403 4.131 1.00 89.19 90 LEU A N 1
ATOM 757 C CA . LEU A 1 90 ? 3.044 -3.254 3.240 1.00 89.19 90 LEU A CA 1
ATOM 758 C C . LEU A 1 90 ? 4.340 -3.363 2.429 1.00 89.19 90 LEU A C 1
ATOM 760 O O . LEU A 1 90 ? 4.357 -3.034 1.241 1.00 89.19 90 LEU A O 1
ATOM 764 N N . LYS A 1 91 ? 5.418 -3.855 3.048 1.00 92.44 91 LYS A N 1
ATOM 765 C CA . LYS A 1 91 ? 6.698 -4.098 2.374 1.00 92.44 91 LYS A CA 1
ATOM 766 C C . LYS A 1 91 ? 6.561 -5.130 1.254 1.00 92.44 91 LYS A C 1
ATOM 768 O O . LYS A 1 91 ? 7.189 -4.978 0.209 1.00 92.44 91 LYS A O 1
ATOM 773 N N . ASN A 1 92 ? 5.713 -6.143 1.430 1.00 92.06 92 ASN A N 1
ATOM 774 C CA . ASN A 1 92 ? 5.449 -7.134 0.388 1.00 92.06 92 ASN A CA 1
ATOM 775 C C . ASN A 1 92 ? 4.792 -6.499 -0.847 1.00 92.06 92 ASN A C 1
ATOM 777 O O . ASN A 1 92 ? 5.231 -6.777 -1.961 1.00 92.06 92 ASN A O 1
ATOM 781 N N . PHE A 1 93 ? 3.805 -5.612 -0.669 1.00 91.00 93 PHE A N 1
ATOM 782 C CA . PHE A 1 93 ? 3.199 -4.878 -1.790 1.00 91.00 93 PHE A CA 1
ATOM 783 C C . PHE A 1 93 ? 4.198 -3.965 -2.490 1.00 91.00 93 PHE A C 1
ATOM 785 O O . PHE A 1 93 ? 4.263 -3.964 -3.716 1.00 91.00 93 PHE A O 1
ATOM 792 N N . TYR A 1 94 ? 5.013 -3.243 -1.720 1.00 93.94 94 TYR A N 1
ATOM 793 C CA . TYR A 1 94 ? 6.076 -2.410 -2.275 1.00 93.94 94 TYR A CA 1
ATOM 794 C C . TYR A 1 94 ? 7.062 -3.231 -3.119 1.00 93.94 94 TYR A C 1
ATOM 796 O O . TYR A 1 94 ? 7.322 -2.898 -4.272 1.00 93.94 94 TYR A O 1
ATOM 804 N N . ASN A 1 95 ? 7.560 -4.354 -2.596 1.00 95.31 95 ASN A N 1
ATOM 805 C CA . ASN A 1 95 ? 8.487 -5.222 -3.326 1.00 95.31 95 ASN A CA 1
ATOM 806 C C . ASN A 1 95 ? 7.848 -5.839 -4.578 1.00 95.31 95 ASN A C 1
ATOM 808 O O . ASN A 1 95 ? 8.498 -5.938 -5.619 1.00 95.31 95 ASN A O 1
ATOM 812 N N . ALA A 1 96 ? 6.576 -6.241 -4.495 1.00 93.81 96 ALA A N 1
ATOM 813 C CA . ALA A 1 96 ? 5.829 -6.738 -5.644 1.00 93.81 96 ALA A CA 1
ATOM 814 C C . ALA A 1 96 ? 5.706 -5.659 -6.729 1.00 93.81 96 ALA A C 1
ATOM 816 O O . ALA A 1 96 ? 5.988 -5.939 -7.894 1.00 93.81 96 ALA A O 1
ATOM 817 N N . GLY A 1 97 ? 5.373 -4.426 -6.335 1.00 93.94 97 GLY A N 1
ATOM 818 C CA . GLY A 1 97 ? 5.379 -3.253 -7.202 1.00 93.94 97 GLY A CA 1
ATOM 819 C C . GLY A 1 97 ? 6.728 -3.059 -7.875 1.00 93.94 97 GLY A C 1
ATOM 820 O O . GLY A 1 97 ? 6.807 -3.074 -9.100 1.00 93.94 97 GLY A O 1
ATOM 821 N N . ARG A 1 98 ? 7.803 -2.994 -7.083 1.00 96.19 98 ARG A N 1
ATOM 822 C CA . ARG A 1 98 ? 9.177 -2.780 -7.558 1.00 96.19 98 ARG A CA 1
ATOM 823 C C . ARG A 1 98 ? 9.619 -3.795 -8.594 1.00 96.19 98 ARG A C 1
ATOM 825 O O . ARG A 1 98 ? 10.117 -3.413 -9.649 1.00 96.19 98 ARG A O 1
ATOM 832 N N . ASN A 1 99 ? 9.369 -5.074 -8.343 1.00 96.12 99 ASN A N 1
ATOM 833 C CA . ASN A 1 99 ? 9.715 -6.127 -9.293 1.00 96.12 99 ASN A CA 1
ATOM 834 C C . ASN A 1 99 ? 8.916 -6.005 -10.600 1.00 96.12 99 ASN A C 1
ATOM 836 O O . ASN A 1 99 ? 9.454 -6.250 -11.678 1.00 96.12 99 ASN A O 1
ATOM 840 N N . ARG A 1 100 ? 7.638 -5.611 -10.525 1.00 94.50 100 ARG A N 1
ATOM 841 C CA . ARG A 1 100 ? 6.793 -5.417 -11.713 1.00 94.50 100 ARG A CA 1
ATOM 842 C C . ARG A 1 100 ? 7.175 -4.176 -12.509 1.00 94.50 100 ARG A C 1
ATOM 844 O O . ARG A 1 100 ? 7.196 -4.261 -13.731 1.00 94.50 100 ARG A O 1
ATOM 851 N N . GLY A 1 101 ? 7.500 -3.076 -11.837 1.00 94.94 101 GLY A N 1
ATOM 852 C CA . GLY A 1 101 ? 7.974 -1.852 -12.478 1.00 94.94 101 GLY A CA 1
ATOM 853 C C . GLY A 1 101 ? 9.293 -2.072 -13.200 1.00 94.94 101 GLY A C 1
ATOM 854 O O . GLY A 1 101 ? 9.406 -1.761 -14.381 1.00 94.94 101 GLY A O 1
ATOM 855 N N . PHE A 1 102 ? 10.247 -2.725 -12.532 1.00 96.31 102 PHE A N 1
ATOM 856 C CA . PHE A 1 102 ? 11.524 -3.091 -13.142 1.00 96.31 102 PHE A CA 1
ATOM 857 C C . PHE A 1 102 ? 11.330 -4.010 -14.358 1.00 96.31 102 PHE A C 1
ATOM 859 O O . PHE A 1 102 ? 11.851 -3.734 -15.433 1.00 96.31 102 PHE A O 1
ATOM 866 N N . GLY A 1 103 ? 10.529 -5.075 -14.220 1.00 95.44 103 GLY A N 1
ATOM 867 C CA . GLY A 1 103 ? 10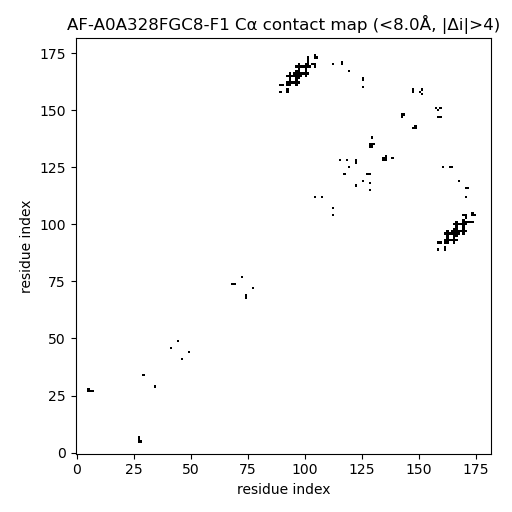.260 -6.005 -15.321 1.00 95.44 103 GLY A CA 1
ATOM 868 C C . GLY A 1 103 ? 9.511 -5.371 -16.497 1.00 95.44 103 GLY A C 1
ATOM 869 O O . GLY A 1 103 ? 9.768 -5.718 -17.645 1.00 95.44 103 GLY A O 1
ATOM 870 N N . TRP A 1 104 ? 8.610 -4.420 -16.236 1.00 95.62 104 TRP A N 1
ATOM 871 C CA . TRP A 1 104 ? 7.966 -3.638 -17.293 1.00 95.62 104 TRP A CA 1
ATOM 872 C C . TRP A 1 104 ? 8.980 -2.755 -18.026 1.00 95.62 104 TRP A C 1
ATOM 874 O O . TRP A 1 104 ? 9.008 -2.755 -19.254 1.00 95.62 104 TRP A O 1
ATOM 884 N N . ALA A 1 105 ? 9.848 -2.065 -17.281 1.00 95.44 105 ALA A N 1
ATOM 885 C CA . ALA A 1 105 ? 10.844 -1.150 -17.829 1.00 95.44 105 ALA A CA 1
ATOM 886 C C . ALA A 1 105 ? 11.817 -1.843 -18.800 1.00 95.44 105 ALA A C 1
ATOM 888 O O . ALA A 1 105 ? 12.169 -1.264 -19.824 1.00 95.44 105 ALA A O 1
ATOM 889 N N . GLN A 1 106 ? 12.166 -3.109 -18.543 1.00 95.06 106 GLN A N 1
ATOM 890 C CA . GLN A 1 106 ? 13.009 -3.922 -19.432 1.00 95.06 106 GLN A CA 1
ATOM 891 C C . GLN A 1 106 ? 12.432 -4.113 -20.844 1.00 95.06 106 GLN A C 1
ATOM 893 O O . GLN A 1 106 ? 13.194 -4.282 -21.793 1.00 95.06 106 GLN A O 1
ATOM 898 N N . GLY A 1 107 ? 11.103 -4.129 -20.987 1.00 93.25 107 GLY A N 1
ATOM 899 C CA . GLY A 1 107 ? 10.415 -4.291 -22.272 1.00 93.25 107 GLY A CA 1
ATOM 900 C C . GLY A 1 107 ? 9.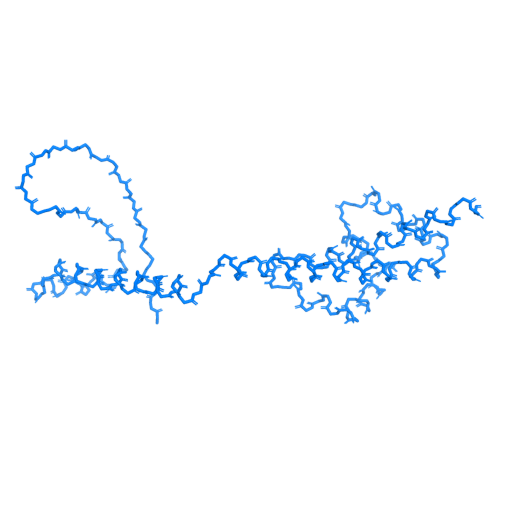776 -3.008 -22.801 1.00 93.25 107 GLY A C 1
ATOM 901 O O . GLY A 1 107 ? 9.152 -3.037 -23.861 1.00 93.25 107 GLY A O 1
ATOM 902 N N . ALA A 1 108 ? 9.880 -1.901 -22.064 1.00 93.12 108 ALA A N 1
ATOM 903 C CA . ALA A 1 108 ? 9.236 -0.646 -22.418 1.00 93.12 108 ALA A CA 1
ATOM 904 C C . ALA A 1 108 ? 9.966 0.040 -23.579 1.00 93.12 108 ALA A C 1
ATOM 906 O O . ALA A 1 108 ? 11.196 0.047 -23.654 1.00 93.12 108 ALA A O 1
ATOM 907 N N . HIS A 1 109 ? 9.212 0.682 -24.472 1.00 93.38 109 HIS A N 1
ATOM 908 C CA . HIS A 1 109 ? 9.825 1.556 -25.463 1.00 93.38 109 HIS A CA 1
ATOM 909 C C . HIS A 1 109 ? 10.370 2.818 -24.789 1.00 93.38 109 HIS A C 1
ATOM 911 O O . HIS A 1 109 ? 9.809 3.317 -23.816 1.00 93.38 109 HIS A O 1
ATOM 917 N N . TYR A 1 110 ? 11.427 3.392 -25.363 1.00 92.00 110 TYR A N 1
ATOM 918 C CA . TYR A 1 110 ? 12.080 4.594 -24.837 1.00 92.00 110 TYR A CA 1
ATOM 919 C C . TYR A 1 110 ? 11.099 5.747 -24.551 1.00 92.00 110 TYR A C 1
ATOM 921 O O . TYR A 1 110 ? 11.144 6.369 -23.493 1.00 92.00 110 TYR A O 1
ATOM 929 N N . GLN A 1 111 ? 10.153 5.993 -25.465 1.00 91.06 111 GLN A N 1
ATOM 930 C CA . GLN A 1 111 ? 9.132 7.032 -25.294 1.00 91.06 111 GLN A CA 1
ATOM 931 C C . GLN A 1 111 ? 8.150 6.733 -24.153 1.00 91.06 111 GLN A C 1
ATOM 933 O O . GLN A 1 111 ? 7.706 7.662 -23.482 1.00 91.06 111 GLN A O 1
ATOM 938 N N . ASP A 1 112 ? 7.794 5.461 -23.939 1.00 90.50 112 ASP A N 1
ATOM 939 C CA . ASP A 1 112 ? 6.977 5.059 -22.790 1.00 90.50 112 ASP A CA 1
ATOM 940 C C . ASP A 1 112 ? 7.745 5.306 -21.495 1.00 90.50 112 ASP A C 1
ATOM 942 O O . ASP A 1 112 ? 7.198 5.876 -20.556 1.00 90.50 112 ASP A O 1
ATOM 946 N N . LEU A 1 113 ? 9.026 4.940 -21.464 1.00 91.25 113 LEU A N 1
ATOM 947 C CA . LEU A 1 113 ? 9.871 5.102 -20.291 1.00 91.25 113 LEU A CA 1
ATOM 948 C C . LEU A 1 113 ? 10.003 6.577 -19.885 1.00 91.25 113 LEU A C 1
ATOM 950 O O . LEU A 1 113 ? 9.720 6.922 -18.740 1.00 91.25 113 LEU A O 1
ATOM 954 N N . LEU A 1 114 ? 10.335 7.462 -20.833 1.00 90.88 114 LEU A N 1
ATOM 955 C CA . LEU A 1 114 ? 10.402 8.906 -20.581 1.00 90.88 114 LEU A CA 1
ATOM 956 C C . LEU A 1 114 ? 9.067 9.476 -20.099 1.00 90.88 114 LEU A C 1
ATOM 958 O O . LEU A 1 114 ? 9.045 10.327 -19.214 1.00 90.88 114 LEU A O 1
ATOM 962 N N . TYR A 1 115 ? 7.953 9.003 -20.662 1.00 89.38 115 TYR A N 1
ATOM 963 C CA . TYR A 1 115 ? 6.628 9.443 -20.243 1.00 89.38 115 TYR A CA 1
ATOM 964 C C . TYR A 1 115 ? 6.346 9.075 -18.779 1.00 89.38 115 TYR A C 1
ATOM 966 O O . TYR A 1 115 ? 5.869 9.910 -18.012 1.00 89.38 115 TYR A O 1
ATOM 974 N N . VAL A 1 116 ? 6.659 7.839 -18.379 1.00 89.69 116 VAL A N 1
ATOM 975 C CA . VAL A 1 116 ? 6.468 7.375 -16.998 1.00 89.69 116 VAL A CA 1
ATOM 976 C C . VAL A 1 116 ? 7.356 8.148 -16.024 1.00 89.69 116 VAL A C 1
ATOM 978 O O . VAL A 1 116 ? 6.870 8.578 -14.980 1.00 89.69 116 VAL A O 1
ATOM 981 N N . LEU A 1 117 ? 8.625 8.367 -16.377 1.00 88.50 117 LEU A N 1
ATOM 982 C CA . LEU A 1 117 ? 9.575 9.128 -15.560 1.00 88.50 117 LEU A CA 1
ATOM 983 C C . LEU A 1 117 ? 9.120 10.582 -15.382 1.00 88.50 117 LEU A C 1
ATOM 985 O O . LEU A 1 117 ? 9.068 11.079 -14.263 1.00 88.50 117 LEU A O 1
ATOM 989 N N . ALA A 1 118 ? 8.686 11.234 -16.465 1.00 86.81 118 ALA A N 1
ATOM 990 C CA . ALA A 1 118 ? 8.150 12.589 -16.398 1.00 86.81 118 ALA A CA 1
ATOM 991 C C . ALA A 1 118 ? 6.878 12.664 -15.541 1.00 86.81 118 ALA A C 1
ATOM 993 O O . ALA A 1 118 ? 6.701 13.622 -14.790 1.00 86.81 118 ALA A O 1
ATOM 994 N N . CYS A 1 119 ? 5.997 11.659 -15.609 1.00 81.75 119 CYS A N 1
ATOM 995 C CA . CYS A 1 119 ? 4.822 11.611 -14.739 1.00 81.75 119 CYS A CA 1
ATOM 996 C C . CYS A 1 119 ? 5.208 11.398 -13.271 1.00 81.75 119 CYS A C 1
ATOM 998 O O . CYS A 1 119 ? 4.606 12.021 -12.410 1.00 81.75 119 CYS A O 1
ATOM 1000 N N . ASN A 1 120 ? 6.239 10.609 -12.960 1.00 75.31 120 ASN A N 1
ATOM 1001 C CA . ASN A 1 120 ? 6.711 10.470 -11.579 1.00 75.31 120 ASN A CA 1
ATOM 1002 C C . ASN A 1 120 ? 7.146 11.817 -10.964 1.00 75.31 120 ASN A C 1
ATOM 1004 O O . ASN A 1 120 ? 6.936 12.042 -9.775 1.00 75.31 120 ASN A O 1
ATOM 1008 N N . ASP A 1 121 ? 7.691 12.724 -11.780 1.00 72.00 121 ASP A N 1
ATOM 1009 C CA . ASP A 1 121 ? 8.151 14.043 -11.329 1.00 72.00 121 ASP A CA 1
ATOM 1010 C C . ASP A 1 121 ? 7.053 15.123 -11.342 1.00 72.00 121 ASP A C 1
ATOM 1012 O O . ASP A 1 121 ? 7.132 16.099 -10.595 1.00 72.00 121 ASP A O 1
ATOM 1016 N N . THR A 1 122 ? 6.040 14.988 -12.207 1.00 68.69 122 THR A N 1
ATOM 1017 C CA . THR A 1 122 ? 5.060 16.061 -12.487 1.00 68.69 122 THR A CA 1
ATOM 1018 C C . THR A 1 122 ? 3.619 15.734 -12.109 1.00 68.69 122 THR A C 1
ATOM 1020 O O . THR A 1 122 ? 2.815 16.654 -11.943 1.00 68.69 122 THR A O 1
ATOM 1023 N N . CYS A 1 123 ? 3.267 14.457 -11.969 1.00 66.81 123 CYS A N 1
ATOM 1024 C CA . CYS A 1 123 ? 1.918 14.045 -11.608 1.00 66.81 123 CYS A CA 1
ATOM 1025 C C . CYS A 1 123 ? 1.681 14.319 -10.117 1.00 66.81 123 CYS A C 1
ATOM 1027 O O . CYS A 1 123 ? 2.470 13.940 -9.252 1.00 66.81 123 CYS A O 1
ATOM 1029 N N . ASN A 1 124 ? 0.556 14.963 -9.794 1.00 62.97 124 ASN A N 1
ATOM 1030 C CA . ASN A 1 124 ? 0.228 15.325 -8.407 1.00 62.97 124 ASN A CA 1
ATOM 1031 C C . ASN A 1 124 ? -0.121 14.095 -7.556 1.00 62.97 124 ASN A C 1
ATOM 1033 O O . ASN A 1 124 ? -0.181 14.168 -6.326 1.00 62.97 124 ASN A O 1
ATOM 1037 N N . SER A 1 125 ? -0.385 12.961 -8.208 1.00 66.69 125 SER A N 1
ATOM 1038 C CA . SER A 1 125 ? -0.568 11.678 -7.549 1.00 66.69 125 SER A CA 1
ATOM 1039 C C . SER A 1 125 ? -0.155 10.519 -8.452 1.00 66.69 125 SER A C 1
ATOM 1041 O O . SER A 1 125 ? -0.443 10.506 -9.649 1.00 66.69 125 SER A O 1
ATOM 1043 N N . GLU A 1 126 ? 0.414 9.481 -7.840 1.00 68.69 126 GLU A N 1
ATOM 1044 C CA . GLU A 1 126 ? 0.725 8.183 -8.464 1.00 68.69 126 GLU A CA 1
ATOM 1045 C C . GLU A 1 126 ? -0.511 7.530 -9.125 1.00 68.69 126 GLU A C 1
ATOM 1047 O O . GLU A 1 126 ? -0.388 6.638 -9.954 1.00 68.69 126 GLU A O 1
ATOM 1052 N N . GLN A 1 127 ? -1.721 7.984 -8.789 1.00 72.00 127 GLN A N 1
ATOM 1053 C CA . GLN A 1 127 ? -2.996 7.479 -9.307 1.00 72.00 127 GLN A CA 1
ATOM 1054 C C . GLN A 1 127 ? -3.352 8.051 -10.690 1.00 72.00 127 GLN A C 1
ATOM 1056 O O . GLN A 1 127 ? -4.233 7.519 -11.372 1.00 72.00 127 GLN A O 1
ATOM 1061 N N . GLU A 1 128 ? -2.689 9.123 -11.134 1.00 77.31 128 GLU A N 1
ATOM 1062 C CA . GLU A 1 128 ? -2.937 9.730 -12.448 1.00 77.31 128 GLU A CA 1
ATOM 1063 C C . GLU A 1 128 ? -2.480 8.811 -13.586 1.00 77.31 128 GLU A C 1
ATOM 1065 O O . GLU A 1 128 ? -3.222 8.630 -14.556 1.00 77.31 128 GLU A O 1
ATOM 1070 N N . ILE A 1 129 ? -1.335 8.134 -13.434 1.00 81.56 129 ILE A N 1
ATOM 1071 C CA . ILE A 1 129 ? -0.833 7.194 -14.447 1.00 81.56 129 ILE A CA 1
ATOM 1072 C C . ILE A 1 129 ? -1.766 5.991 -14.623 1.00 81.56 129 ILE A C 1
ATOM 1074 O O . ILE A 1 129 ? -1.997 5.535 -15.741 1.00 81.56 129 ILE A O 1
ATOM 1078 N N . VAL A 1 130 ? -2.366 5.524 -13.524 1.00 83.25 130 VAL A N 1
ATOM 1079 C CA . VAL A 1 130 ? -3.289 4.380 -13.496 1.00 83.25 130 VAL A CA 1
ATOM 1080 C C . VAL A 1 130 ? -4.553 4.689 -14.293 1.00 83.25 130 VAL A C 1
ATOM 1082 O O . VAL A 1 130 ? -5.116 3.825 -14.966 1.00 83.25 130 VAL A O 1
ATOM 1085 N N . ARG A 1 131 ? -5.005 5.946 -14.241 1.00 80.31 131 ARG A N 1
ATOM 1086 C CA . ARG A 1 131 ? -6.204 6.419 -14.943 1.00 80.31 131 ARG A CA 1
ATOM 1087 C C . ARG A 1 131 ? -5.923 6.837 -16.382 1.00 80.31 131 ARG A C 1
ATOM 1089 O O . ARG A 1 131 ? -6.871 6.978 -17.159 1.00 80.31 131 ARG A O 1
ATOM 1096 N N . HIS A 1 132 ? -4.658 7.025 -16.747 1.00 82.50 132 HIS A N 1
ATOM 1097 C CA . HIS A 1 132 ? -4.278 7.457 -18.080 1.00 82.50 132 HIS A CA 1
ATOM 1098 C C . HIS A 1 132 ? -4.618 6.383 -19.120 1.00 82.50 132 HIS A C 1
ATOM 1100 O O . HIS A 1 132 ? -4.280 5.211 -18.957 1.00 82.50 132 HIS A O 1
ATOM 1106 N N . SER A 1 133 ? -5.257 6.773 -20.226 1.00 83.06 133 SER A N 1
ATOM 1107 C CA . SER A 1 133 ? -5.760 5.845 -21.255 1.00 83.06 133 SER A CA 1
ATOM 1108 C C . SER A 1 133 ? -4.691 4.881 -21.785 1.00 83.06 133 SER A C 1
ATOM 1110 O O . SER A 1 133 ? -4.985 3.711 -22.011 1.00 83.06 133 SER A O 1
ATOM 1112 N N . ARG A 1 134 ? -3.445 5.360 -21.906 1.00 83.00 134 ARG A N 1
ATOM 1113 C CA . ARG A 1 134 ? -2.266 4.591 -22.344 1.00 83.00 134 ARG A CA 1
ATOM 1114 C C . ARG A 1 134 ? -1.905 3.420 -21.420 1.00 83.00 134 ARG A C 1
ATOM 1116 O O . ARG A 1 134 ? -1.451 2.395 -21.908 1.00 83.00 134 ARG A O 1
ATOM 1123 N N . PHE A 1 135 ? -2.115 3.562 -20.111 1.00 84.88 135 PHE A N 1
ATOM 1124 C CA . PHE A 1 135 ? -1.691 2.579 -19.103 1.00 84.88 135 PHE A CA 1
ATOM 1125 C C . PHE A 1 135 ? -2.854 1.910 -18.373 1.00 84.88 135 PHE A C 1
ATOM 1127 O O . PHE A 1 135 ? -2.653 0.930 -17.660 1.00 84.88 135 PHE A O 1
ATOM 1134 N N . LYS A 1 136 ? -4.082 2.388 -18.584 1.00 85.69 136 LYS A N 1
ATOM 1135 C CA . LYS A 1 136 ? -5.287 1.877 -17.9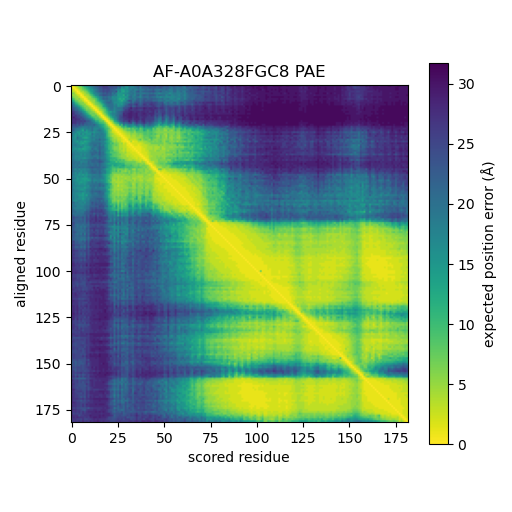29 1.00 85.69 136 LYS A CA 1
ATOM 1136 C C . LYS A 1 136 ? -5.457 0.364 -18.088 1.00 85.69 136 LYS A C 1
ATOM 1138 O O . LYS A 1 136 ? -5.789 -0.302 -17.117 1.00 85.69 136 LYS A O 1
ATOM 1143 N N . ALA A 1 137 ? -5.228 -0.175 -19.289 1.00 87.19 137 ALA A N 1
ATOM 1144 C CA . ALA A 1 137 ? -5.332 -1.616 -19.535 1.00 87.19 137 ALA A CA 1
ATOM 1145 C C . ALA A 1 137 ? -4.242 -2.399 -18.783 1.00 87.19 137 ALA A C 1
ATOM 1147 O O . ALA A 1 137 ? -4.548 -3.355 -18.079 1.00 87.19 137 ALA A O 1
ATOM 1148 N N . TYR A 1 138 ? -2.994 -1.922 -18.847 1.00 88.19 138 TYR A N 1
ATOM 1149 C CA . TYR A 1 138 ? -1.870 -2.517 -18.123 1.00 88.19 138 TYR A CA 1
ATOM 1150 C C . TYR A 1 138 ? -2.130 -2.584 -16.613 1.00 88.19 138 TYR A C 1
ATOM 1152 O O . TYR A 1 138 ? -1.958 -3.636 -16.000 1.00 88.19 138 TYR A O 1
ATOM 1160 N N . PHE A 1 139 ? -2.578 -1.480 -16.009 1.00 87.88 139 PHE A N 1
ATOM 1161 C CA . PHE A 1 139 ? -2.853 -1.455 -14.575 1.00 87.88 139 PHE A CA 1
ATOM 1162 C C . PHE A 1 139 ? -4.113 -2.233 -14.193 1.00 87.88 139 PHE A C 1
ATOM 1164 O O . PHE A 1 139 ? -4.134 -2.790 -13.102 1.00 87.88 139 PHE A O 1
ATOM 1171 N N . ALA A 1 140 ? -5.122 -2.337 -15.063 1.00 87.12 140 ALA A N 1
ATOM 1172 C CA . ALA A 1 140 ? -6.290 -3.181 -14.806 1.00 87.12 140 ALA A CA 1
ATOM 1173 C C . ALA A 1 140 ? -5.888 -4.657 -14.642 1.00 87.12 140 ALA A C 1
ATOM 1175 O O . ALA A 1 140 ? -6.169 -5.253 -13.602 1.00 87.12 140 ALA A O 1
ATOM 1176 N N . ASP A 1 141 ? -5.134 -5.203 -15.602 1.00 87.69 141 ASP A N 1
ATOM 1177 C CA . ASP A 1 141 ? -4.651 -6.591 -15.550 1.00 87.69 141 ASP A CA 1
ATOM 1178 C C . ASP A 1 141 ? -3.755 -6.827 -14.330 1.00 87.69 141 ASP A C 1
ATOM 1180 O O . ASP A 1 141 ? -3.823 -7.849 -13.641 1.00 87.69 141 ASP A O 1
ATOM 1184 N N . LEU A 1 142 ? -2.906 -5.845 -14.039 1.00 86.75 142 LEU A N 1
ATOM 1185 C CA . LEU A 1 142 ? -1.973 -5.905 -12.932 1.00 86.75 142 LEU A CA 1
ATOM 1186 C C . LEU A 1 142 ? -2.703 -5.863 -11.578 1.00 86.75 142 LEU A C 1
ATOM 1188 O O . LEU A 1 142 ? -2.328 -6.584 -10.651 1.00 86.75 142 LEU A O 1
ATOM 1192 N N . TYR A 1 143 ? -3.759 -5.062 -11.456 1.00 86.62 143 TYR A N 1
ATOM 1193 C CA . TYR A 1 143 ? -4.543 -4.944 -10.229 1.00 86.62 143 TYR A CA 1
ATOM 1194 C C . TYR A 1 143 ? -5.325 -6.219 -9.937 1.00 86.62 143 TYR A C 1
ATOM 1196 O O . TYR A 1 143 ? -5.384 -6.638 -8.776 1.00 86.62 143 TYR A O 1
ATOM 1204 N N . ASP A 1 144 ? -5.852 -6.866 -10.973 1.00 85.19 144 ASP A N 1
ATOM 1205 C CA . ASP A 1 144 ? -6.522 -8.157 -10.849 1.00 85.19 144 ASP A CA 1
ATOM 1206 C C . ASP A 1 144 ? -5.533 -9.268 -10.476 1.00 85.19 144 ASP A C 1
ATOM 1208 O O . ASP A 1 144 ? -5.787 -10.032 -9.540 1.00 85.19 144 ASP A O 1
ATOM 1212 N N . ALA A 1 145 ? -4.360 -9.311 -11.118 1.00 84.50 145 ALA A N 1
ATOM 1213 C CA . ALA A 1 145 ? -3.330 -10.315 -10.843 1.00 84.50 145 ALA A CA 1
ATOM 1214 C C . ALA A 1 145 ? -2.785 -10.258 -9.404 1.00 84.50 145 ALA A C 1
ATOM 1216 O O . ALA A 1 145 ? -2.452 -11.294 -8.827 1.00 84.50 145 ALA A O 1
ATOM 1217 N N . HIS A 1 146 ? -2.698 -9.061 -8.814 1.00 80.75 146 HIS A N 1
ATOM 1218 C CA . HIS A 1 146 ? -2.196 -8.857 -7.446 1.00 80.75 146 HIS A CA 1
ATOM 1219 C C . HIS A 1 146 ? -3.306 -8.663 -6.408 1.00 80.75 146 HIS A C 1
ATOM 1221 O O . HIS A 1 146 ? -3.022 -8.429 -5.233 1.00 80.75 146 HIS A O 1
ATOM 1227 N N . GLY A 1 147 ? -4.574 -8.770 -6.817 1.00 78.00 147 GLY A N 1
ATOM 1228 C CA . GLY A 1 147 ? -5.727 -8.612 -5.934 1.00 78.00 147 GLY A CA 1
ATOM 1229 C C . GLY A 1 147 ? -5.800 -7.243 -5.253 1.00 78.00 147 GLY A C 1
ATOM 1230 O O . GLY A 1 147 ? -6.376 -7.141 -4.170 1.00 78.00 147 GLY A O 1
ATOM 1231 N N . LEU A 1 148 ? -5.231 -6.197 -5.862 1.00 77.31 148 LEU A N 1
ATOM 1232 C CA . LEU A 1 148 ? -5.171 -4.844 -5.291 1.00 77.31 148 LEU A CA 1
ATOM 1233 C C . LEU A 1 148 ? -6.579 -4.256 -5.098 1.00 77.31 148 LEU A C 1
ATOM 1235 O O . LEU A 1 148 ? -6.851 -3.576 -4.108 1.00 77.31 148 LEU A O 1
ATOM 1239 N N . THR A 1 149 ? -7.522 -4.639 -5.963 1.00 73.12 149 THR A N 1
ATOM 1240 C CA . THR A 1 149 ? -8.945 -4.274 -5.879 1.00 73.12 149 THR A CA 1
ATOM 1241 C C . THR A 1 149 ? -9.657 -4.843 -4.647 1.00 73.12 149 THR A C 1
ATOM 1243 O O . THR A 1 149 ? -10.615 -4.239 -4.163 1.00 73.12 149 THR A O 1
ATOM 1246 N N . ARG A 1 150 ? -9.184 -5.963 -4.073 1.00 70.62 150 ARG A N 1
ATOM 1247 C CA . ARG A 1 150 ? -9.820 -6.609 -2.903 1.00 70.62 150 ARG A CA 1
ATOM 1248 C C . ARG A 1 150 ? -9.715 -5.776 -1.630 1.00 70.62 150 ARG A C 1
ATOM 1250 O O . ARG A 1 150 ? -10.516 -5.9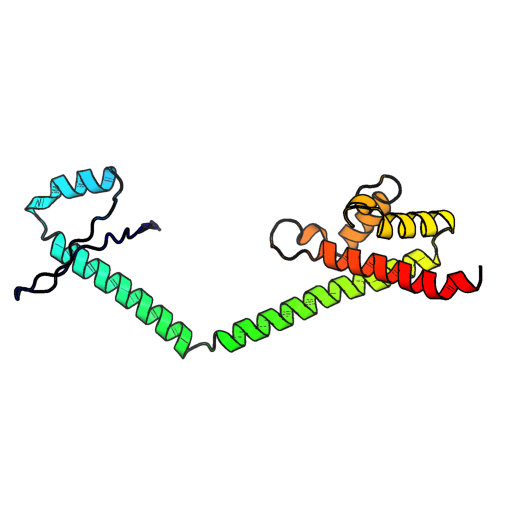55 -0.712 1.00 70.62 150 ARG A O 1
ATOM 1257 N N . TYR A 1 151 ? -8.740 -4.875 -1.574 1.00 65.31 151 TYR A N 1
ATOM 1258 C CA . TYR A 1 151 ? -8.404 -4.129 -0.369 1.00 65.31 151 TYR A CA 1
ATOM 1259 C C . TYR A 1 151 ? -8.689 -2.621 -0.486 1.00 65.31 151 TYR A C 1
ATOM 1261 O O . TYR A 1 151 ? -8.556 -1.901 0.503 1.00 65.31 151 TYR A O 1
ATOM 1269 N N . ALA A 1 152 ? -9.148 -2.147 -1.650 1.00 61.41 152 ALA A N 1
ATOM 1270 C CA . ALA A 1 152 ? -9.408 -0.732 -1.936 1.00 61.41 152 ALA A CA 1
ATOM 1271 C C . ALA A 1 152 ? -10.613 -0.133 -1.175 1.00 61.41 152 ALA A C 1
ATOM 1273 O O . ALA A 1 152 ? -10.704 1.078 -1.013 1.00 61.41 152 ALA A O 1
ATOM 1274 N N . GLN A 1 153 ? -11.551 -0.957 -0.685 1.00 55.97 153 GLN A N 1
ATOM 1275 C CA . GLN A 1 153 ? -12.822 -0.466 -0.121 1.00 55.97 153 GLN A CA 1
ATOM 1276 C C . GLN A 1 153 ? -12.933 -0.504 1.414 1.00 55.97 153 GLN A C 1
ATOM 1278 O O . GLN A 1 153 ? -13.957 -0.069 1.940 1.00 55.97 153 GLN A O 1
ATOM 1283 N N . LYS A 1 154 ? -11.953 -1.041 2.161 1.00 55.81 154 LYS A N 1
ATOM 1284 C CA . LYS A 1 154 ? -12.197 -1.416 3.575 1.00 55.81 154 LYS A CA 1
ATOM 1285 C C . LYS A 1 154 ? -11.179 -0.999 4.636 1.00 55.81 154 LYS A C 1
ATOM 1287 O O . LYS A 1 154 ? -11.495 -1.163 5.812 1.00 55.81 154 LYS A O 1
ATOM 1292 N N . SER A 1 155 ? -10.011 -0.445 4.315 1.00 51.97 155 SER A N 1
ATOM 1293 C CA . SER A 1 155 ? -9.075 -0.023 5.367 1.00 51.97 155 SER A CA 1
ATOM 1294 C C . SER A 1 155 ? -8.299 1.237 5.001 1.00 51.97 155 SER A C 1
ATOM 1296 O O . SER A 1 155 ? -7.933 1.447 3.853 1.00 51.97 155 SER A O 1
ATOM 1298 N N . GLY A 1 156 ? -8.025 2.079 6.003 1.00 53.56 156 GLY A N 1
ATOM 1299 C CA . GLY A 1 156 ? -7.162 3.265 5.894 1.00 53.56 156 GLY A CA 1
ATOM 1300 C C .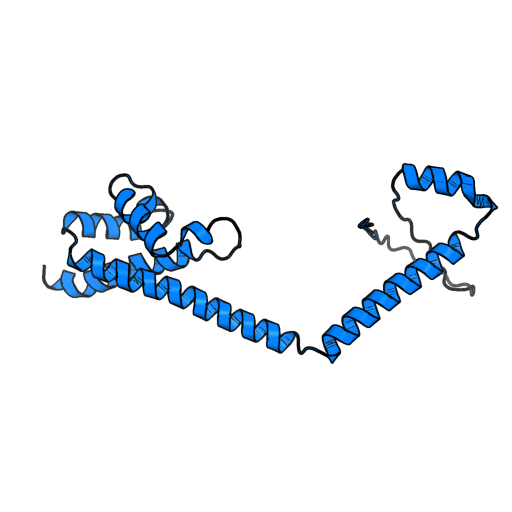 GLY A 1 156 ? -5.673 2.931 5.729 1.00 53.56 156 GLY A C 1
ATOM 1301 O O . GLY A 1 156 ? -4.817 3.635 6.259 1.00 53.56 156 GLY A O 1
ATOM 1302 N N . VAL A 1 157 ? -5.359 1.817 5.066 1.00 58.84 157 VAL A N 1
ATOM 1303 C CA . VAL A 1 157 ? -4.010 1.391 4.700 1.00 58.84 157 VAL A CA 1
ATOM 1304 C C . VAL A 1 157 ? -3.987 1.345 3.183 1.00 58.84 157 VAL A C 1
ATOM 1306 O O . VAL A 1 157 ? -4.744 0.596 2.585 1.00 58.84 157 VAL A O 1
ATOM 1309 N N . ASP A 1 158 ? -3.163 2.180 2.563 1.00 75.94 158 ASP A N 1
ATOM 1310 C CA . ASP A 1 158 ? -3.141 2.324 1.110 1.00 75.94 158 ASP A CA 1
ATOM 1311 C C . ASP A 1 158 ? -2.078 1.386 0.505 1.00 75.94 158 ASP A C 1
ATOM 1313 O O . ASP A 1 158 ? -0.945 1.771 0.209 1.00 75.94 158 ASP A O 1
ATOM 1317 N N . HIS A 1 159 ? -2.409 0.093 0.441 1.00 82.50 159 HIS A N 1
ATOM 1318 C CA . HIS A 1 159 ? -1.582 -0.950 -0.196 1.00 82.50 159 HIS A CA 1
ATOM 1319 C C . HIS A 1 159 ? -1.442 -0.729 -1.701 1.00 82.50 159 HIS A C 1
ATOM 1321 O O . HIS A 1 159 ? -0.391 -1.049 -2.249 1.00 82.50 159 HIS A O 1
ATOM 1327 N N . GLU A 1 160 ? -2.450 -0.138 -2.348 1.00 84.38 160 GLU A N 1
ATOM 1328 C CA . GLU A 1 160 ? -2.377 0.292 -3.749 1.00 84.38 160 GLU A CA 1
ATOM 1329 C C . GLU A 1 160 ? -1.279 1.340 -3.916 1.00 84.38 160 GLU A C 1
ATOM 1331 O O . GLU A 1 160 ? -0.367 1.152 -4.717 1.00 84.38 160 GLU A O 1
ATOM 1336 N N . LYS A 1 161 ? -1.276 2.375 -3.072 1.00 86.50 161 LYS A N 1
ATOM 1337 C CA . LYS A 1 161 ? -0.196 3.363 -3.039 1.00 86.50 161 LYS A CA 1
ATOM 1338 C C . LYS A 1 161 ? 1.165 2.733 -2.778 1.00 86.50 161 LYS A C 1
ATOM 1340 O O . LYS A 1 161 ? 2.123 3.041 -3.473 1.00 86.50 161 LYS A O 1
ATOM 1345 N N . LYS A 1 162 ? 1.284 1.818 -1.809 1.00 89.56 162 LYS A N 1
ATOM 1346 C CA . LYS A 1 162 ? 2.574 1.147 -1.553 1.00 89.56 162 LYS A CA 1
ATOM 1347 C C . LYS A 1 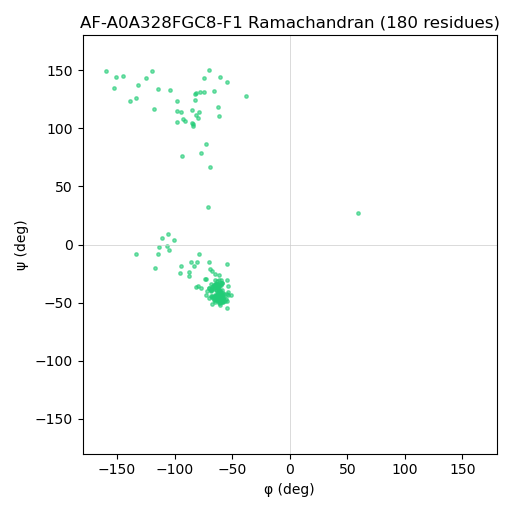162 ? 3.050 0.323 -2.741 1.00 89.56 162 LYS A C 1
ATOM 1349 O O . LYS A 1 162 ? 4.247 0.309 -3.019 1.00 89.56 162 LYS A O 1
ATOM 1354 N N . PHE A 1 163 ? 2.127 -0.322 -3.442 1.00 91.38 163 PHE A N 1
ATOM 1355 C CA . PHE A 1 163 ? 2.423 -1.036 -4.670 1.00 91.38 163 PHE A CA 1
ATOM 1356 C C . PHE A 1 163 ? 2.886 -0.081 -5.780 1.00 91.38 163 PHE A C 1
ATOM 1358 O O . PHE A 1 163 ? 3.926 -0.326 -6.387 1.00 91.38 163 PHE A O 1
ATOM 1365 N N . LEU A 1 164 ? 2.156 1.009 -6.031 1.00 90.00 164 LEU A N 1
ATOM 1366 C CA . LEU A 1 164 ? 2.496 1.996 -7.061 1.00 90.00 164 LEU A CA 1
ATOM 1367 C C . LEU A 1 164 ? 3.834 2.679 -6.781 1.00 90.00 164 LEU A C 1
ATOM 1369 O O . LEU A 1 164 ? 4.665 2.757 -7.681 1.00 90.00 164 LEU A O 1
ATOM 1373 N N . GLN A 1 165 ? 4.080 3.072 -5.531 1.00 90.88 165 GLN A N 1
ATOM 1374 C CA . GLN A 1 165 ? 5.368 3.602 -5.090 1.00 90.88 165 GLN A CA 1
ATOM 1375 C C . GLN A 1 165 ? 6.503 2.627 -5.434 1.00 90.88 165 GLN A C 1
ATOM 1377 O O . GLN A 1 165 ? 7.499 3.006 -6.043 1.00 90.88 165 GLN A O 1
ATOM 1382 N N . GLY A 1 166 ? 6.325 1.345 -5.100 1.00 93.25 166 GLY A N 1
ATOM 1383 C CA . GLY A 1 166 ? 7.276 0.306 -5.477 1.00 93.25 166 GLY A CA 1
ATOM 1384 C C . GLY A 1 166 ? 7.461 0.223 -6.987 1.00 93.25 166 GLY A C 1
ATOM 1385 O O . GLY A 1 166 ? 8.589 0.180 -7.462 1.00 93.25 166 GLY A O 1
ATOM 1386 N N . TRP A 1 167 ? 6.368 0.230 -7.750 1.00 94.81 167 TRP A N 1
ATOM 1387 C CA . TRP A 1 167 ? 6.398 0.150 -9.208 1.00 94.81 167 TRP A CA 1
ATOM 1388 C C . TRP A 1 167 ? 7.217 1.283 -9.836 1.00 94.81 167 TRP A C 1
ATOM 1390 O O . TRP A 1 167 ? 8.129 0.995 -10.610 1.00 94.81 167 TRP A O 1
ATOM 1400 N N . PHE A 1 168 ? 6.987 2.536 -9.440 1.00 93.31 168 PHE A N 1
ATOM 1401 C CA . PHE A 1 168 ? 7.790 3.671 -9.904 1.00 93.31 168 PHE A CA 1
ATOM 1402 C C . PHE A 1 168 ? 9.261 3.545 -9.504 1.00 93.31 168 PHE A C 1
ATOM 1404 O O . PHE A 1 168 ? 10.136 3.738 -10.346 1.00 93.31 168 PHE A O 1
ATOM 1411 N N . ASP A 1 169 ? 9.553 3.133 -8.268 1.00 94.75 169 ASP A N 1
ATOM 1412 C CA . ASP A 1 169 ? 10.931 2.883 -7.828 1.00 94.75 169 ASP A CA 1
ATOM 1413 C C . ASP A 1 169 ? 11.616 1.791 -8.663 1.00 94.75 169 ASP A C 1
ATOM 1415 O O . ASP A 1 169 ? 12.813 1.869 -8.934 1.00 94.75 169 ASP A O 1
ATOM 1419 N N . GLY A 1 170 ? 10.870 0.776 -9.101 1.00 96.06 170 GLY A N 1
ATOM 1420 C CA . GLY A 1 170 ? 11.355 -0.257 -10.015 1.00 96.06 170 GLY A CA 1
ATOM 1421 C C . GLY A 1 170 ? 11.726 0.295 -11.391 1.00 96.06 170 GLY A C 1
ATOM 1422 O O . GLY A 1 170 ? 12.797 -0.024 -11.906 1.00 96.06 170 GLY A O 1
ATOM 1423 N N . VAL A 1 171 ? 10.870 1.148 -11.963 1.00 95.25 171 VAL A N 1
ATOM 1424 C CA . VAL A 1 171 ? 11.131 1.822 -13.248 1.00 95.25 171 VAL A CA 1
ATOM 1425 C C . VAL A 1 171 ? 12.333 2.763 -13.139 1.00 95.25 171 VAL A C 1
ATOM 1427 O O . VAL A 1 171 ? 13.230 2.709 -13.978 1.00 95.25 171 VAL A O 1
ATOM 1430 N N . ASN A 1 172 ? 12.393 3.573 -12.080 1.00 94.00 172 ASN A N 1
ATOM 1431 C CA . ASN A 1 172 ? 13.507 4.483 -11.809 1.00 94.00 172 ASN A CA 1
ATOM 1432 C C . ASN A 1 172 ? 14.825 3.730 -11.618 1.00 94.00 172 ASN A C 1
ATOM 1434 O O . ASN A 1 172 ? 15.851 4.138 -12.158 1.00 94.00 172 ASN A O 1
ATOM 1438 N N . ALA A 1 173 ? 14.807 2.622 -10.870 1.00 95.19 173 ALA A N 1
ATOM 1439 C CA . ALA A 1 173 ? 15.991 1.794 -10.671 1.00 95.19 173 ALA A CA 1
ATOM 1440 C C . ALA A 1 173 ? 16.524 1.267 -12.005 1.00 95.19 173 ALA A C 1
ATOM 1442 O O . ALA A 1 173 ? 17.715 1.376 -12.257 1.00 95.19 173 ALA A O 1
ATOM 1443 N N . PHE A 1 174 ? 15.649 0.762 -12.879 1.00 95.88 174 PHE A N 1
ATOM 1444 C CA . PHE A 1 174 ? 16.058 0.349 -14.219 1.00 95.88 174 PHE A CA 1
ATOM 1445 C C . PHE A 1 174 ? 16.644 1.517 -15.024 1.00 95.88 174 PHE A C 1
ATOM 1447 O O . PHE A 1 174 ? 17.731 1.389 -15.582 1.00 95.88 174 PHE A O 1
ATOM 1454 N N . TRP A 1 175 ? 15.956 2.663 -15.060 1.00 94.94 175 TRP A N 1
ATOM 1455 C CA . TRP A 1 175 ? 16.405 3.828 -15.825 1.00 94.94 175 TRP A CA 1
ATOM 1456 C C . TRP A 1 175 ? 17.780 4.329 -15.385 1.00 94.94 175 TRP A C 1
ATOM 1458 O O . TRP A 1 175 ? 18.624 4.612 -16.229 1.00 94.94 175 TRP A O 1
ATOM 1468 N N . ASN A 1 176 ? 18.027 4.400 -14.078 1.00 94.06 176 ASN A N 1
ATOM 1469 C CA . ASN A 1 176 ? 19.308 4.853 -13.541 1.00 94.06 176 ASN A CA 1
ATOM 1470 C C . ASN A 1 176 ? 20.484 3.967 -13.969 1.00 94.06 176 ASN A C 1
ATOM 1472 O O . ASN A 1 176 ? 21.581 4.487 -14.137 1.00 94.06 176 ASN A O 1
ATOM 1476 N N . GLU A 1 177 ? 20.255 2.671 -14.180 1.00 93.56 177 GLU A N 1
ATOM 1477 C CA . GLU A 1 177 ? 21.287 1.748 -14.662 1.00 93.56 177 GLU A CA 1
ATOM 1478 C C . GLU A 1 177 ? 21.548 1.905 -16.167 1.00 93.56 177 GLU A C 1
ATOM 1480 O O . GLU A 1 177 ? 22.685 1.797 -16.613 1.00 93.56 177 GLU A O 1
ATOM 1485 N N . VAL A 1 178 ? 20.512 2.160 -16.975 1.00 93.44 178 VAL A N 1
ATOM 1486 C CA . VAL A 1 178 ? 20.653 2.157 -18.445 1.00 93.44 178 VAL A CA 1
ATOM 1487 C C . VAL A 1 178 ? 20.908 3.532 -19.054 1.00 93.44 178 VAL A C 1
ATOM 1489 O O . VAL A 1 178 ? 21.484 3.605 -20.134 1.00 93.44 178 VAL A O 1
ATOM 1492 N N . ARG A 1 179 ? 20.504 4.626 -18.398 1.00 91.56 179 ARG A N 1
ATOM 1493 C CA . ARG A 1 179 ? 20.535 5.980 -18.984 1.00 91.56 179 ARG A CA 1
ATOM 1494 C C . ARG A 1 179 ? 21.932 6.476 -19.360 1.00 91.56 179 ARG A C 1
ATOM 1496 O O . ARG A 1 179 ? 22.046 7.317 -20.234 1.00 91.56 179 ARG A O 1
ATOM 1503 N N . GLU A 1 180 ? 22.979 5.983 -18.697 1.00 89.25 180 GLU A N 1
ATOM 1504 C CA . GLU A 1 180 ? 24.371 6.371 -18.982 1.00 89.25 180 GLU A CA 1
ATOM 1505 C C . GLU A 1 180 ? 24.922 5.651 -20.232 1.00 89.25 180 GLU A C 1
ATOM 1507 O O . GLU A 1 180 ? 26.022 5.942 -20.699 1.00 89.25 180 GLU A O 1
ATOM 1512 N N . HIS A 1 181 ? 24.166 4.689 -20.770 1.00 89.75 181 HIS A N 1
ATOM 1513 C CA . HIS A 1 181 ? 24.535 3.853 -21.911 1.00 89.75 181 HIS A CA 1
ATOM 1514 C C . HIS A 1 181 ? 23.710 4.139 -23.177 1.00 89.75 181 HIS A C 1
ATOM 1516 O O . HIS A 1 181 ? 23.849 3.407 -24.160 1.00 89.75 181 HIS A O 1
ATOM 1522 N N . ILE A 1 182 ? 22.848 5.160 -23.151 1.00 79.56 182 ILE A N 1
ATOM 1523 C CA . ILE A 1 182 ? 21.917 5.541 -24.227 1.00 79.56 182 ILE A CA 1
ATOM 1524 C C . ILE A 1 182 ? 22.183 6.997 -24.604 1.00 79.56 182 ILE A C 1
ATOM 1526 O O . ILE A 1 182 ? 22.247 7.276 -25.821 1.00 79.56 182 ILE A O 1
#

Mean predicted aligned error: 15.26 Å

Sequence (182 aa):
MFIISIRIVQRLYKFSSRTNAMTQKITLSIPDRLHEKLNEWRSSFNLSKMFQDALSDAIERKEAFSKKLCEEFDMTQIINRLHQEKEQWLKNFYNAGRNRGFGWAQGAHYQDLLYVLACNDTCNSEQEIVRHSRFKAYFADLYDAHGLTRYAQKSGVDHEKKFLQGWFDGVNAFWNEVREHI

pLDDT: mean 76.28, std 18.47, range [27.69, 96.31]

Radius of gyration: 30.36 Å; Cα contacts (8 Å, |Δi|>4): 98; chains: 1; bounding box: 70×38×81 Å

Solvent-accessible surface area (backbone atoms only — not comparable to full-atom values): 10962 Å² total; per-residue (Å²): 138,84,84,80,80,83,78,84,82,88,77,92,74,87,89,81,93,75,98,63,84,92,75,78,90,78,85,78,90,73,60,68,77,56,53,55,56,49,63,77,45,50,92,80,45,67,56,72,58,53,50,49,51,54,48,49,54,54,48,51,52,50,49,53,51,52,48,48,49,60,74,76,33,66,62,66,58,54,50,53,51,52,50,51,52,50,52,55,53,44,49,50,35,19,51,53,17,20,54,51,21,29,60,47,49,76,73,48,52,71,70,56,50,54,50,53,54,51,41,71,77,67,46,95,44,86,64,54,58,49,67,32,81,92,36,29,65,62,45,50,56,50,30,63,76,68,49,47,70,80,52,72,85,80,56,104,57,64,53,59,56,35,17,50,54,18,18,52,53,14,34,51,54,49,46,70,70,46,62,87,79,111

Foldseek 3Di:
DDDQDWDFDDDDDDDDDDDDPPDDDTDTDDDPVVVVVCVVCVVVDPVVVVCVVVVVVVVVVVVVVVVCCVVVDPVVVVVVVVVVVLVVVLVVLLQLLLVQLLVCLVVDDPVRLVVLLVCVVPPPDLCVQCPDPVCVVVVVVVCVVVVLVVPVPDDPDNSVRSSSNSNSNNSVVNCVVCVVVD